Protein AF-A0A9P7Y4V3-F1 (afdb_monomer)

Structure (mmCIF, N/CA/C/O backbone):
data_AF-A0A9P7Y4V3-F1
#
_entry.id   AF-A0A9P7Y4V3-F1
#
loop_
_atom_site.group_PDB
_atom_site.id
_atom_site.type_symbol
_atom_site.label_atom_id
_atom_site.label_alt_id
_atom_site.label_comp_id
_atom_site.label_asym_id
_atom_site.label_entity_id
_atom_site.label_seq_id
_atom_site.pdbx_PDB_ins_code
_atom_site.Cartn_x
_atom_site.Cartn_y
_atom_site.Cartn_z
_atom_site.occupancy
_atom_site.B_iso_or_equiv
_atom_site.auth_seq_id
_atom_site.auth_comp_id
_atom_site.auth_asym_id
_atom_site.auth_atom_id
_atom_site.pdbx_PDB_model_num
ATOM 1 N N . MET A 1 1 ? -30.567 -11.941 58.355 1.00 53.47 1 MET A N 1
ATOM 2 C CA . MET A 1 1 ? -29.979 -10.837 57.566 1.00 53.47 1 MET A CA 1
ATOM 3 C C . MET A 1 1 ? -28.584 -11.262 57.148 1.00 53.47 1 MET A C 1
ATOM 5 O O . MET A 1 1 ? -27.726 -11.377 58.008 1.00 53.47 1 MET A O 1
ATOM 9 N N . GLN A 1 2 ? -28.389 -11.589 55.873 1.00 51.31 2 GLN A N 1
ATOM 10 C CA . GLN A 1 2 ? -27.108 -12.028 55.313 1.00 51.31 2 GLN A CA 1
ATOM 11 C C . GLN A 1 2 ? -26.624 -10.911 54.377 1.00 51.31 2 GLN A C 1
ATOM 13 O O . GLN A 1 2 ? -27.268 -10.642 53.367 1.00 51.31 2 GLN A O 1
ATOM 18 N N . LEU A 1 3 ? -25.556 -10.204 54.762 1.00 52.34 3 LEU A N 1
ATOM 19 C CA . LEU A 1 3 ? -24.882 -9.223 53.910 1.00 52.34 3 LEU A CA 1
ATOM 20 C C . LEU A 1 3 ? -23.947 -9.985 52.959 1.00 52.34 3 LEU A C 1
ATOM 22 O O . LEU A 1 3 ? -22.901 -10.469 53.386 1.00 52.34 3 LEU A O 1
ATOM 26 N N . SER A 1 4 ? -24.312 -10.091 51.682 1.00 59.25 4 SER A N 1
ATOM 27 C CA . SER A 1 4 ? -23.387 -10.553 50.643 1.00 59.25 4 SER A CA 1
ATOM 28 C C . SER A 1 4 ? -22.505 -9.391 50.195 1.00 59.25 4 SER A C 1
ATOM 30 O O . SER A 1 4 ? -22.980 -8.433 49.588 1.00 59.25 4 SER A O 1
ATOM 32 N N . ALA A 1 5 ? -21.214 -9.478 50.506 1.00 60.22 5 ALA A N 1
ATOM 33 C CA . ALA A 1 5 ? -20.193 -8.568 50.011 1.00 60.22 5 ALA A CA 1
ATOM 34 C C . ALA A 1 5 ? -19.963 -8.820 48.512 1.00 60.22 5 ALA A C 1
ATOM 36 O O . ALA A 1 5 ? -19.428 -9.854 48.114 1.00 60.22 5 ALA A O 1
ATOM 37 N N . VAL A 1 6 ? -20.376 -7.868 47.675 1.00 64.50 6 VAL A N 1
ATOM 38 C CA . VAL A 1 6 ? -20.018 -7.836 46.255 1.00 64.50 6 VAL A CA 1
ATOM 39 C C . VAL A 1 6 ? -18.558 -7.401 46.173 1.00 64.50 6 VAL A C 1
ATOM 41 O O . VAL A 1 6 ? -18.243 -6.216 46.257 1.00 64.50 6 VAL A O 1
ATOM 44 N N . VAL A 1 7 ? -17.655 -8.372 46.050 1.00 65.06 7 VAL A N 1
ATOM 45 C CA . VAL A 1 7 ? -16.248 -8.121 45.731 1.00 65.06 7 VAL A CA 1
ATOM 46 C C . VAL A 1 7 ? -16.201 -7.620 44.289 1.00 65.06 7 VAL A C 1
ATOM 48 O O . VAL A 1 7 ? -16.208 -8.398 43.338 1.00 65.06 7 VAL A O 1
ATOM 51 N N . HIS A 1 8 ? -16.211 -6.296 44.136 1.00 56.53 8 HIS A N 1
ATOM 52 C CA . HIS A 1 8 ? -15.875 -5.612 42.894 1.00 56.53 8 HIS A CA 1
ATOM 53 C C . HIS A 1 8 ? -14.397 -5.887 42.614 1.00 56.53 8 HIS A C 1
ATOM 55 O O . HIS A 1 8 ? -13.502 -5.186 43.085 1.00 56.53 8 HIS A O 1
ATOM 61 N N . CYS A 1 9 ? -14.137 -6.978 41.899 1.00 60.53 9 CYS A N 1
ATOM 62 C CA . CYS A 1 9 ? -12.834 -7.256 41.330 1.00 60.53 9 CYS A CA 1
ATOM 63 C C . CYS A 1 9 ? -12.632 -6.243 40.197 1.00 60.53 9 CYS A C 1
ATOM 65 O O . CYS A 1 9 ? -12.962 -6.504 39.042 1.00 60.53 9 CYS A O 1
ATOM 67 N N . CYS A 1 10 ? -12.183 -5.036 40.553 1.00 61.81 10 CYS A N 1
ATOM 68 C CA . CYS A 1 10 ? -11.700 -4.052 39.600 1.00 61.81 10 CYS A CA 1
ATOM 69 C C . CYS A 1 10 ? -10.452 -4.650 38.954 1.00 61.81 10 CYS A C 1
ATOM 71 O O . CYS A 1 10 ? -9.340 -4.475 39.449 1.00 61.81 10 CYS A O 1
ATOM 73 N N . LEU A 1 11 ? -10.650 -5.414 37.879 1.00 57.59 11 LEU A N 1
ATOM 74 C CA . LEU A 1 11 ? -9.592 -5.749 36.945 1.00 57.59 11 LEU A CA 1
ATOM 75 C C . LEU A 1 11 ? -9.013 -4.409 36.491 1.00 57.59 11 LEU A C 1
ATOM 77 O O . LEU A 1 11 ? -9.638 -3.666 35.738 1.00 57.59 11 LEU A O 1
ATOM 81 N N . LEU A 1 12 ? -7.854 -4.053 37.030 1.00 52.84 12 LEU A N 1
ATOM 82 C CA . LEU A 1 12 ? -7.052 -2.954 36.527 1.00 52.84 12 LEU A CA 1
ATOM 83 C C . LEU A 1 12 ? -6.455 -3.460 35.219 1.00 52.84 12 LEU A C 1
ATOM 85 O O . LEU A 1 12 ? -5.364 -4.022 35.195 1.00 52.84 12 LEU A O 1
ATOM 89 N N . TRP A 1 13 ? -7.217 -3.324 34.135 1.00 54.19 13 TRP A N 1
ATOM 90 C CA . TRP A 1 13 ? -6.687 -3.481 32.791 1.00 54.19 13 TRP A CA 1
ATOM 91 C C . TRP A 1 13 ? -5.701 -2.334 32.605 1.00 54.19 13 TRP A C 1
ATOM 93 O O . TRP A 1 13 ? -6.086 -1.207 32.299 1.00 54.19 13 TRP A O 1
ATOM 103 N N . SER A 1 14 ? -4.424 -2.592 32.885 1.00 57.97 14 SER A N 1
ATOM 104 C CA . SER A 1 14 ? -3.359 -1.704 32.453 1.00 57.97 14 SER A CA 1
ATOM 105 C C . SER A 1 14 ? -3.461 -1.630 30.938 1.00 57.97 14 SER A C 1
ATOM 107 O O . SER A 1 14 ? -3.172 -2.600 30.239 1.00 57.97 14 SER A O 1
ATOM 109 N N . VAL A 1 15 ? -3.939 -0.493 30.441 1.00 63.41 15 VAL A N 1
ATOM 110 C CA . VAL A 1 15 ? -3.956 -0.204 29.014 1.00 63.41 15 VAL A CA 1
ATOM 111 C C . VAL A 1 15 ? -2.496 -0.023 28.629 1.00 63.41 15 VAL A C 1
ATOM 113 O O . VAL A 1 15 ? -1.918 1.044 28.823 1.00 63.41 15 VAL A O 1
ATOM 116 N N . VAL A 1 16 ? -1.851 -1.101 28.185 1.00 62.50 16 VAL A N 1
ATOM 117 C CA . VAL A 1 16 ? -0.541 -0.990 27.552 1.00 62.50 16 VAL A CA 1
ATOM 118 C C . VAL A 1 16 ? -0.782 -0.169 26.295 1.00 62.50 16 VAL A C 1
ATOM 120 O O . VAL A 1 16 ? -1.458 -0.625 25.376 1.00 62.50 16 VAL A O 1
ATOM 123 N N . THR A 1 17 ? -0.285 1.065 26.278 1.00 69.62 17 THR A N 1
ATOM 124 C CA . THR A 1 17 ? -0.254 1.874 25.062 1.00 69.62 17 THR A CA 1
ATOM 125 C C . THR A 1 17 ? 0.617 1.127 24.066 1.00 69.62 17 THR A C 1
ATOM 127 O O . THR A 1 17 ? 1.836 1.049 24.246 1.00 69.62 17 THR A O 1
ATOM 130 N N . ALA A 1 18 ? -0.010 0.510 23.066 1.00 75.00 18 ALA A N 1
ATOM 131 C CA . ALA A 1 18 ? 0.710 -0.143 21.990 1.00 75.00 18 ALA A CA 1
ATOM 132 C C . ALA A 1 18 ? 1.637 0.893 21.343 1.00 75.00 18 ALA A C 1
ATOM 134 O O . ALA A 1 18 ? 1.204 1.985 20.973 1.00 75.00 18 ALA A O 1
ATOM 135 N N . ALA A 1 19 ? 2.931 0.580 21.270 1.00 88.44 19 ALA A N 1
ATOM 136 C CA . ALA A 1 19 ? 3.883 1.452 20.603 1.00 88.44 19 ALA A CA 1
ATOM 137 C C . ALA A 1 19 ? 3.484 1.579 19.127 1.00 88.44 19 ALA A C 1
ATOM 139 O O . ALA A 1 19 ? 3.171 0.578 18.485 1.00 88.44 19 ALA A O 1
ATOM 140 N N . GLY A 1 20 ? 3.479 2.802 18.599 1.00 94.00 20 GLY A N 1
ATOM 141 C CA . GLY A 1 20 ? 3.254 3.029 17.175 1.00 94.00 20 GLY A CA 1
ATOM 142 C C . GLY A 1 20 ? 4.419 2.529 16.308 1.00 94.00 20 GLY A C 1
ATOM 143 O O . GLY A 1 20 ? 5.482 2.173 16.833 1.00 94.00 20 GLY A O 1
ATOM 144 N N . PRO A 1 21 ? 4.249 2.534 14.973 1.00 95.50 21 PRO A N 1
ATOM 145 C CA . PRO A 1 21 ? 5.333 2.235 14.049 1.00 95.50 21 PRO A CA 1
ATOM 146 C C . PRO A 1 21 ? 6.496 3.219 14.236 1.00 95.50 21 PRO A C 1
ATOM 148 O O . PRO A 1 21 ? 6.314 4.391 14.574 1.00 95.50 21 PRO A O 1
ATOM 151 N N . GLN A 1 22 ? 7.710 2.740 13.987 1.00 95.75 22 GLN A N 1
ATOM 152 C CA . GLN A 1 22 ? 8.900 3.576 13.928 1.00 95.75 22 GLN A CA 1
ATOM 153 C C . GLN A 1 22 ? 8.814 4.527 12.721 1.00 95.75 22 GLN A C 1
ATOM 155 O O . GLN A 1 22 ? 8.398 4.093 11.638 1.00 95.75 22 GLN A O 1
ATOM 160 N N . PRO A 1 23 ? 9.245 5.797 12.858 1.00 96.00 23 PRO A N 1
ATOM 161 C CA . PRO A 1 23 ? 9.341 6.718 11.732 1.00 96.00 23 PRO A CA 1
ATOM 162 C C . PRO A 1 23 ? 10.234 6.150 10.628 1.00 96.00 23 PRO A C 1
ATOM 164 O O . PRO A 1 23 ? 11.396 5.809 10.862 1.00 96.00 23 PRO A O 1
ATOM 167 N N . ALA A 1 24 ? 9.689 6.067 9.420 1.00 95.44 24 ALA A N 1
ATOM 168 C CA . ALA A 1 24 ? 10.342 5.430 8.292 1.00 95.44 24 ALA A CA 1
ATOM 169 C C . ALA A 1 24 ? 10.029 6.165 6.988 1.00 95.44 24 ALA A C 1
ATOM 171 O O . ALA A 1 24 ? 8.996 6.823 6.864 1.00 95.44 24 ALA A O 1
ATOM 172 N N . TYR A 1 25 ? 10.918 6.036 6.008 1.00 94.00 25 TYR A N 1
ATOM 173 C CA . TYR A 1 25 ? 10.646 6.434 4.630 1.00 94.00 25 TYR A CA 1
ATOM 174 C C . TYR A 1 25 ? 10.455 5.195 3.744 1.00 94.00 25 TYR A C 1
ATOM 176 O O . TYR A 1 25 ? 10.890 4.097 4.095 1.00 94.00 25 TYR A O 1
ATOM 184 N N . PHE A 1 26 ? 9.803 5.381 2.592 1.00 92.81 26 PHE A N 1
ATOM 185 C CA . PHE A 1 26 ? 9.447 4.315 1.639 1.00 92.81 26 PHE A CA 1
ATOM 186 C C . PHE A 1 26 ? 8.689 3.129 2.263 1.00 92.81 26 PHE A C 1
ATOM 188 O O . PHE A 1 26 ? 8.792 2.005 1.771 1.00 92.81 26 PHE A O 1
ATOM 195 N N . SER A 1 27 ? 7.934 3.371 3.340 1.00 94.38 27 SER A N 1
ATOM 196 C CA . SER A 1 27 ? 6.917 2.431 3.808 1.00 94.38 27 SER A CA 1
ATOM 197 C C . SER A 1 27 ? 5.767 2.389 2.812 1.00 94.38 27 SER A C 1
ATOM 199 O O . SER A 1 27 ? 5.342 3.432 2.305 1.00 94.38 27 SER A O 1
ATOM 201 N N . ALA A 1 28 ? 5.235 1.199 2.565 1.00 93.81 28 ALA A N 1
ATOM 202 C CA . ALA A 1 28 ? 3.993 1.075 1.830 1.00 93.81 28 ALA A CA 1
ATOM 203 C C . ALA A 1 28 ? 2.808 1.244 2.780 1.00 93.81 28 ALA A C 1
ATOM 205 O O . ALA A 1 28 ? 2.887 0.902 3.963 1.00 93.81 28 ALA A O 1
ATOM 206 N N . TYR A 1 29 ? 1.703 1.764 2.257 1.00 96.06 29 TYR A N 1
ATOM 207 C CA . TYR A 1 29 ? 0.474 1.931 3.016 1.00 96.06 29 TYR A CA 1
ATOM 208 C C . TYR A 1 29 ? -0.755 1.641 2.161 1.00 96.06 29 TYR A C 1
ATOM 210 O O . TYR A 1 29 ? -0.698 1.690 0.933 1.00 96.06 29 TYR A O 1
ATOM 218 N N . ALA A 1 30 ? -1.869 1.357 2.827 1.00 95.31 30 ALA A N 1
ATOM 219 C CA . ALA A 1 30 ? -3.188 1.244 2.219 1.00 95.31 30 ALA A CA 1
ATOM 220 C C . ALA A 1 30 ? -4.267 1.600 3.246 1.00 95.31 30 ALA A C 1
ATOM 222 O O . ALA A 1 30 ? -4.055 1.456 4.449 1.00 95.31 30 ALA A O 1
ATOM 223 N N . THR A 1 31 ? -5.436 2.034 2.786 1.00 95.56 31 THR A N 1
ATOM 224 C CA . THR A 1 31 ? -6.628 2.168 3.629 1.00 95.56 31 THR A CA 1
ATOM 225 C C . THR A 1 31 ? -7.647 1.097 3.262 1.00 95.56 31 THR A C 1
ATOM 227 O O . THR A 1 31 ? -7.814 0.759 2.092 1.00 95.56 31 THR A O 1
ATOM 230 N N . VAL A 1 32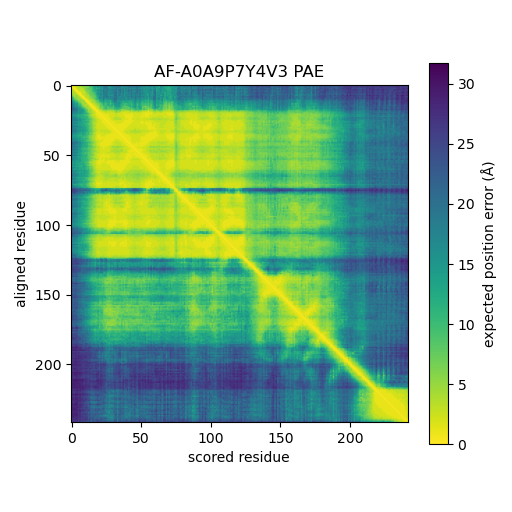 ? 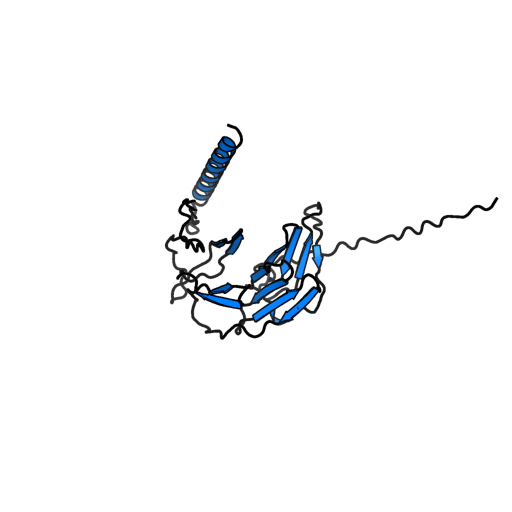-8.325 0.558 4.270 1.00 95.50 32 VAL A N 1
ATOM 231 C CA . VAL A 1 32 ? -9.455 -0.362 4.122 1.00 95.50 32 VAL A CA 1
ATOM 232 C C . VAL A 1 32 ? -10.684 0.348 4.657 1.00 95.50 32 VAL A C 1
ATOM 234 O O . VAL A 1 32 ? -10.671 0.830 5.789 1.00 95.50 32 VAL A O 1
ATOM 237 N N . ASP A 1 33 ? -11.706 0.455 3.809 1.00 94.56 33 ASP A N 1
ATOM 238 C CA . ASP A 1 33 ? -13.029 1.004 4.131 1.00 94.56 33 ASP A CA 1
ATOM 239 C C . ASP A 1 33 ? -13.029 2.412 4.735 1.00 94.56 33 ASP A C 1
ATOM 241 O O . ASP A 1 33 ? -13.979 2.793 5.409 1.00 94.56 33 ASP A O 1
ATOM 245 N N . GLU A 1 34 ? -11.947 3.174 4.526 1.00 93.19 34 GLU A N 1
ATOM 246 C CA . GLU A 1 34 ? -11.682 4.461 5.196 1.00 93.19 34 GLU A CA 1
ATOM 247 C C . GLU A 1 34 ? -11.687 4.376 6.737 1.00 93.19 34 GLU A C 1
ATOM 249 O O . GLU A 1 34 ? -11.512 5.379 7.422 1.00 93.19 34 GLU A O 1
ATOM 254 N N . SER A 1 35 ? -11.828 3.173 7.293 1.00 96.50 35 SER A N 1
ATOM 255 C CA . SER A 1 35 ? -11.909 2.891 8.721 1.00 96.50 35 SER A CA 1
ATOM 256 C C . SER A 1 35 ? -10.583 2.414 9.285 1.00 96.50 35 SER A C 1
ATOM 258 O O . SER A 1 35 ? -10.377 2.439 10.494 1.00 96.50 35 SER A O 1
ATOM 260 N N . THR A 1 36 ? -9.674 1.931 8.439 1.00 97.38 36 THR A N 1
ATOM 261 C CA . THR A 1 36 ? -8.407 1.372 8.906 1.00 97.38 36 THR A CA 1
ATOM 262 C C . THR A 1 36 ? -7.275 1.723 7.958 1.00 97.38 36 THR A C 1
ATOM 264 O O . THR A 1 36 ? -7.351 1.466 6.759 1.00 97.38 36 THR A O 1
ATOM 267 N N . PHE A 1 37 ? -6.205 2.299 8.497 1.00 97.19 37 PHE A N 1
ATOM 268 C CA . PHE A 1 37 ? -4.977 2.598 7.766 1.00 97.19 37 PHE A CA 1
ATOM 269 C C . PHE A 1 37 ? -3.908 1.559 8.094 1.00 97.19 37 PHE A C 1
ATOM 271 O O . PHE A 1 37 ? -3.590 1.355 9.258 1.00 97.19 37 PHE A O 1
ATOM 278 N N . TYR A 1 38 ? -3.340 0.920 7.079 1.00 97.19 38 TYR A N 1
ATOM 279 C CA . TYR A 1 38 ? -2.274 -0.071 7.194 1.00 97.19 38 TYR A CA 1
ATOM 280 C C . TYR A 1 38 ? -0.957 0.520 6.710 1.00 97.19 38 TYR A C 1
ATOM 282 O O . TYR A 1 38 ? -0.930 1.214 5.695 1.00 97.19 38 TYR A O 1
ATOM 290 N N . ILE A 1 39 ? 0.139 0.199 7.396 1.00 96.88 39 ILE A N 1
ATOM 291 C CA . ILE A 1 39 ? 1.499 0.586 7.011 1.00 96.88 39 ILE A CA 1
ATOM 292 C C . ILE A 1 39 ? 2.467 -0.575 7.211 1.00 96.88 39 ILE A C 1
ATOM 294 O O . ILE A 1 39 ? 2.408 -1.263 8.233 1.00 96.88 39 ILE A O 1
ATOM 298 N N . GLN A 1 40 ? 3.375 -0.778 6.256 1.00 95.88 40 GLN A N 1
ATOM 299 C CA . GLN A 1 40 ? 4.380 -1.833 6.313 1.00 95.88 40 GLN A CA 1
ATOM 300 C C . GLN A 1 40 ? 5.769 -1.354 5.890 1.00 95.88 40 GLN A C 1
ATOM 302 O O . GLN A 1 40 ? 5.937 -0.535 4.984 1.00 95.88 40 GLN A O 1
ATOM 307 N N . GLY A 1 41 ? 6.770 -1.900 6.577 1.00 95.00 41 GLY A N 1
ATOM 308 C CA . GLY A 1 41 ? 8.181 -1.776 6.246 1.00 95.00 41 GLY A CA 1
ATOM 309 C C . GLY A 1 41 ? 8.703 -0.343 6.303 1.00 95.00 41 GLY A C 1
ATOM 310 O O . GLY A 1 41 ? 8.360 0.439 7.199 1.00 95.00 41 GLY A O 1
ATOM 311 N N . GLY A 1 42 ? 9.551 -0.012 5.331 1.00 94.88 42 GLY A N 1
ATOM 312 C CA . GLY A 1 42 ? 10.297 1.240 5.277 1.00 94.88 42 GLY A CA 1
ATOM 313 C C . GLY A 1 42 ? 11.652 1.140 5.975 1.00 94.88 42 GLY A C 1
ATOM 314 O O . GLY A 1 42 ? 12.018 0.107 6.537 1.00 94.88 42 GLY A O 1
ATOM 315 N N . SER A 1 43 ? 12.415 2.223 5.934 1.00 95.75 43 SER A N 1
ATOM 316 C CA . SER A 1 43 ? 13.758 2.286 6.522 1.00 95.75 43 SER A CA 1
ATOM 317 C C . SER A 1 43 ? 13.955 3.507 7.398 1.00 95.75 43 SER A C 1
ATOM 319 O O . SER A 1 43 ? 13.284 4.530 7.244 1.00 95.75 43 SER A O 1
ATOM 321 N N . ASN A 1 44 ? 14.901 3.388 8.326 1.00 96.81 44 ASN A N 1
ATOM 322 C CA . ASN A 1 44 ? 15.227 4.434 9.279 1.00 96.81 44 ASN A CA 1
ATOM 323 C C . ASN A 1 44 ? 15.713 5.704 8.570 1.00 96.81 44 ASN A C 1
ATOM 325 O O . ASN A 1 44 ? 16.617 5.661 7.736 1.00 96.81 44 ASN A O 1
ATOM 329 N N . ILE A 1 45 ? 15.150 6.843 8.973 1.00 93.25 45 ILE A N 1
ATOM 330 C CA . ILE A 1 45 ? 15.419 8.164 8.385 1.00 93.25 45 ILE A CA 1
ATOM 331 C C . ILE A 1 45 ? 16.894 8.572 8.505 1.00 93.25 45 ILE A C 1
ATOM 333 O O . ILE A 1 45 ? 17.436 9.189 7.592 1.00 93.25 45 ILE A O 1
ATOM 337 N N . SER A 1 46 ? 17.559 8.197 9.595 1.00 95.94 46 SER A N 1
ATOM 338 C CA . SER A 1 46 ? 18.961 8.539 9.855 1.00 95.94 46 SER A CA 1
ATOM 339 C C . SER A 1 46 ? 19.950 7.530 9.267 1.00 95.94 46 SER A C 1
ATOM 341 O O . SER A 1 46 ? 21.124 7.853 9.103 1.00 95.94 46 SER A O 1
ATOM 343 N N . ASN A 1 47 ? 19.514 6.301 8.981 1.00 95.19 47 ASN A N 1
ATOM 344 C CA . ASN A 1 47 ? 20.368 5.233 8.471 1.00 95.19 47 ASN A CA 1
ATOM 345 C C . ASN A 1 47 ? 19.584 4.292 7.549 1.00 95.19 47 ASN A C 1
ATOM 347 O O . ASN A 1 47 ? 18.905 3.371 8.005 1.00 95.19 47 ASN A O 1
ATOM 351 N N . SER A 1 48 ? 19.752 4.480 6.241 1.00 93.44 48 SER A N 1
ATOM 352 C CA . SER A 1 48 ? 19.076 3.701 5.202 1.00 93.44 48 SER A CA 1
ATOM 353 C C . SER A 1 48 ? 19.340 2.201 5.228 1.00 93.44 48 SER A C 1
ATOM 355 O O . SER A 1 48 ? 18.524 1.430 4.730 1.00 93.44 48 SER A O 1
ATOM 357 N N . SER A 1 49 ? 20.445 1.774 5.838 1.00 93.69 49 SER A N 1
ATOM 358 C CA . SER A 1 49 ? 20.783 0.358 5.985 1.00 93.69 49 SER A CA 1
ATOM 359 C C . SER A 1 49 ? 19.898 -0.361 7.010 1.00 93.69 49 SER A C 1
ATOM 361 O O . SER A 1 49 ? 19.886 -1.590 7.054 1.00 93.69 49 SER A O 1
ATOM 363 N N . ILE A 1 50 ? 19.169 0.378 7.855 1.00 94.75 50 ILE A N 1
ATOM 364 C CA . ILE A 1 50 ? 18.224 -0.191 8.820 1.00 94.75 50 ILE A CA 1
ATOM 365 C C . ILE A 1 50 ? 16.844 -0.252 8.169 1.00 94.75 50 ILE A C 1
ATOM 367 O O . ILE A 1 50 ? 16.149 0.759 8.061 1.00 94.75 50 ILE A O 1
ATOM 371 N N . ILE A 1 51 ? 16.443 -1.458 7.773 1.00 94.38 51 ILE A N 1
ATOM 372 C CA . ILE A 1 51 ? 15.119 -1.752 7.220 1.00 94.38 51 ILE A CA 1
ATOM 373 C C . ILE A 1 51 ? 14.224 -2.312 8.325 1.00 94.38 51 ILE A C 1
ATOM 375 O O . ILE A 1 51 ? 14.598 -3.263 9.022 1.00 94.38 51 ILE A O 1
ATOM 379 N N . TYR A 1 52 ? 13.036 -1.735 8.470 1.00 93.81 52 TYR A N 1
ATOM 380 C CA . TYR A 1 52 ? 12.037 -2.179 9.430 1.00 93.81 52 TYR A CA 1
ATOM 381 C C . TYR A 1 52 ? 11.195 -3.327 8.866 1.00 93.81 52 TYR A C 1
ATOM 383 O O . TYR A 1 52 ? 10.833 -3.346 7.695 1.00 93.81 52 TYR A O 1
ATOM 391 N N . ASP A 1 53 ? 10.843 -4.276 9.727 1.00 92.88 53 ASP A N 1
ATOM 392 C CA . ASP A 1 53 ? 9.880 -5.362 9.482 1.00 92.88 53 ASP A CA 1
ATOM 393 C C . ASP A 1 53 ? 8.521 -5.071 10.137 1.00 92.88 53 ASP A C 1
ATOM 395 O O . ASP A 1 53 ? 7.740 -5.969 10.442 1.00 92.88 53 ASP A O 1
ATOM 399 N N . GLN A 1 54 ? 8.228 -3.790 10.351 1.00 93.19 54 GLN A N 1
ATOM 400 C CA . GLN A 1 54 ? 7.001 -3.349 10.993 1.00 93.19 54 GLN A CA 1
ATOM 401 C C . GLN A 1 54 ? 5.784 -3.554 10.092 1.00 93.19 54 GLN A C 1
ATOM 403 O O . GLN A 1 54 ? 5.840 -3.246 8.903 1.00 93.19 54 GLN A O 1
ATOM 408 N N . PHE A 1 55 ? 4.679 -4.017 10.672 1.00 95.38 55 PHE A N 1
ATOM 409 C CA . PHE A 1 55 ? 3.370 -4.045 10.030 1.00 95.38 55 PHE A CA 1
ATOM 410 C C . PHE A 1 55 ? 2.306 -3.654 11.056 1.00 95.38 55 PHE A C 1
ATOM 412 O O . PHE A 1 55 ? 2.126 -4.325 12.074 1.00 95.38 55 PHE A O 1
ATOM 419 N N . TYR A 1 56 ? 1.659 -2.518 10.818 1.00 96.38 56 TYR A N 1
ATOM 420 C CA . TYR A 1 56 ? 0.749 -1.888 11.768 1.00 96.38 56 TYR A CA 1
ATOM 421 C C . TYR A 1 56 ? -0.551 -1.483 11.084 1.00 96.38 56 TYR A C 1
ATOM 423 O O . TYR A 1 56 ? -0.559 -1.144 9.899 1.00 96.38 56 TYR A O 1
ATOM 431 N N . SER A 1 57 ? -1.628 -1.455 11.865 1.00 96.88 57 SER A N 1
ATOM 432 C CA . SER A 1 57 ? -2.891 -0.816 11.504 1.00 96.88 57 SER A CA 1
ATOM 433 C C . SER A 1 57 ? -3.241 0.308 12.475 1.00 96.88 57 SER A C 1
ATOM 435 O O . SER A 1 57 ? -2.935 0.224 13.661 1.00 96.88 57 SER A O 1
ATOM 437 N N . LEU A 1 58 ? -3.920 1.336 11.985 1.00 96.69 58 LEU A N 1
ATOM 438 C CA . LEU A 1 58 ? -4.506 2.430 12.750 1.00 96.69 58 LEU A CA 1
ATOM 439 C C . LEU A 1 58 ? -6.016 2.418 12.531 1.00 96.69 58 LEU A C 1
ATOM 441 O O . LEU A 1 58 ? -6.463 2.490 11.386 1.00 96.69 58 LEU A O 1
ATOM 445 N N . ASP A 1 59 ? -6.786 2.336 13.613 1.00 96.00 59 ASP A N 1
ATOM 446 C CA . ASP A 1 59 ? -8.242 2.474 13.557 1.00 96.00 59 ASP A CA 1
ATOM 447 C C . ASP A 1 59 ? -8.619 3.951 13.379 1.00 96.00 59 ASP A C 1
ATOM 449 O O . ASP A 1 59 ? -8.429 4.767 14.281 1.00 96.00 59 ASP A O 1
ATOM 453 N N . LEU A 1 60 ? -9.137 4.285 12.198 1.00 96.12 60 LEU A N 1
ATOM 454 C CA . LEU A 1 60 ? -9.538 5.637 11.815 1.00 96.12 60 LEU A CA 1
ATOM 455 C C . LEU A 1 60 ? -10.938 6.012 12.321 1.00 96.12 60 LEU A C 1
ATOM 457 O O . LEU A 1 60 ? -11.328 7.172 12.220 1.00 96.12 60 LEU A O 1
ATOM 461 N N . THR A 1 61 ? -11.705 5.056 12.852 1.00 95.31 61 THR A N 1
ATOM 462 C CA . THR A 1 61 ? -13.070 5.301 13.353 1.00 95.31 61 THR A CA 1
ATOM 463 C C . THR A 1 61 ? -13.091 5.832 14.782 1.00 95.31 61 THR A C 1
ATOM 465 O O . THR A 1 61 ? -14.091 6.395 15.231 1.00 95.31 61 THR A O 1
ATOM 468 N N . GLN A 1 62 ? -11.988 5.665 15.508 1.00 93.88 62 GLN A N 1
ATOM 469 C CA . GLN A 1 62 ? -11.834 6.172 16.864 1.00 93.88 62 GLN A CA 1
ATOM 470 C C . GLN A 1 62 ? -11.369 7.628 16.824 1.00 93.88 62 GLN A C 1
ATOM 472 O O . GLN A 1 62 ? -10.638 8.027 15.934 1.00 93.88 62 GLN A O 1
ATOM 477 N N . SER A 1 63 ? -11.742 8.445 17.804 1.00 93.69 63 SER A N 1
ATOM 478 C CA . SER A 1 63 ? -11.093 9.750 17.989 1.00 93.69 63 SER A CA 1
ATOM 479 C C . SER A 1 63 ? -9.806 9.565 18.789 1.00 93.69 63 SER A C 1
ATOM 481 O O . SER A 1 63 ? -9.814 8.873 19.807 1.00 93.69 63 SER A O 1
ATOM 483 N N . TRP A 1 64 ? -8.712 10.222 18.397 1.00 93.81 64 TRP A N 1
ATOM 484 C CA . TRP A 1 64 ? -7.443 10.157 19.129 1.00 93.81 64 TRP A CA 1
ATOM 485 C C . TRP A 1 64 ? -6.742 11.509 19.240 1.00 93.81 64 TRP A C 1
ATOM 487 O O . TRP A 1 64 ? -6.955 12.424 18.446 1.00 93.81 64 TRP A O 1
ATOM 497 N N . ASN A 1 65 ? -5.866 11.626 20.240 1.00 91.25 65 ASN A N 1
ATOM 498 C CA . ASN A 1 65 ? -4.875 12.697 20.288 1.00 91.25 65 ASN A CA 1
ATOM 499 C C . ASN A 1 65 ? -3.697 12.305 19.388 1.00 91.25 65 ASN A C 1
ATOM 501 O O . ASN A 1 65 ? -3.261 11.156 19.421 1.00 91.25 65 ASN A O 1
ATOM 505 N N . VAL A 1 66 ? -3.145 13.254 18.630 1.00 88.12 66 VAL A N 1
ATOM 506 C CA . VAL A 1 66 ? -1.969 13.062 17.762 1.00 88.12 66 VAL A CA 1
ATOM 507 C C . VAL A 1 66 ? -0.764 12.433 18.474 1.00 88.12 66 VAL A C 1
ATOM 509 O O . VAL A 1 66 ? 0.074 11.824 17.819 1.00 88.12 66 VAL A O 1
ATOM 512 N N . THR A 1 67 ? -0.677 12.547 19.803 1.00 89.44 67 THR A N 1
ATOM 513 C CA . THR A 1 67 ? 0.386 11.928 20.609 1.00 89.44 67 THR A CA 1
ATOM 514 C C . THR A 1 67 ? 0.130 10.467 20.979 1.00 89.44 67 THR A C 1
ATOM 516 O O . THR A 1 67 ? 1.071 9.780 21.364 1.00 89.44 67 THR A O 1
ATOM 519 N N . ASN A 1 68 ? -1.112 9.985 20.878 1.00 88.81 68 ASN A N 1
ATOM 520 C CA . ASN A 1 68 ? -1.490 8.611 21.212 1.00 88.81 68 ASN A CA 1
ATOM 521 C C . ASN A 1 68 ? -2.501 8.018 20.204 1.00 88.81 68 ASN A C 1
ATOM 523 O O . ASN A 1 68 ? -3.636 7.710 20.577 1.00 88.81 68 ASN A O 1
ATOM 527 N N . PRO A 1 69 ? -2.123 7.906 18.919 1.00 93.31 69 PRO A N 1
ATOM 528 C CA . PRO A 1 69 ? -2.935 7.236 17.907 1.00 93.31 69 PRO A CA 1
ATOM 529 C C . PRO A 1 69 ? -3.162 5.744 18.236 1.00 93.31 69 PRO A C 1
ATOM 531 O O . PRO A 1 69 ? -2.238 5.098 18.738 1.00 93.31 69 PRO A O 1
ATOM 534 N N . PRO A 1 70 ? -4.349 5.174 17.935 1.00 94.44 70 PRO A N 1
ATOM 535 C CA . PRO A 1 70 ? -4.717 3.788 18.240 1.00 94.44 70 PRO A CA 1
ATOM 536 C C . PRO A 1 70 ? -4.056 2.788 17.277 1.00 94.44 70 PRO A C 1
ATOM 538 O O . PRO A 1 70 ? -4.720 2.072 16.525 1.00 94.44 70 PRO A O 1
ATOM 541 N N . TRP A 1 71 ? -2.724 2.748 17.276 1.00 95.75 71 TRP A N 1
ATOM 542 C CA . TRP A 1 71 ? -1.971 1.763 16.511 1.00 95.75 71 TRP A CA 1
ATOM 543 C C . TRP A 1 71 ? -2.133 0.369 17.102 1.00 95.75 71 TRP A C 1
ATOM 545 O O . TRP A 1 71 ? -2.092 0.168 18.313 1.00 95.75 71 TRP A O 1
ATOM 555 N N . SER A 1 72 ? -2.242 -0.611 16.219 1.00 94.19 72 SER A N 1
ATOM 556 C CA . SER A 1 72 ? -2.203 -2.029 16.539 1.00 94.19 72 SER A CA 1
ATOM 557 C C . SER A 1 72 ? -1.103 -2.680 15.717 1.00 94.19 72 SER A C 1
ATOM 559 O O . SER A 1 72 ? -1.101 -2.597 14.489 1.00 94.19 72 SER A O 1
ATOM 561 N N . ALA A 1 73 ? -0.150 -3.318 16.395 1.00 93.06 73 ALA A N 1
ATOM 562 C CA . ALA A 1 73 ? 0.828 -4.163 15.726 1.00 93.06 73 ALA A CA 1
ATOM 563 C C . ALA A 1 73 ? 0.117 -5.415 15.201 1.00 93.06 73 ALA A C 1
ATOM 565 O O . ALA A 1 73 ? -0.523 -6.140 15.967 1.00 93.06 73 ALA A O 1
ATOM 566 N N . LEU A 1 74 ? 0.241 -5.687 13.906 1.00 92.25 74 LEU A N 1
ATOM 567 C CA . LEU A 1 74 ? -0.344 -6.873 13.292 1.00 92.25 74 LEU A CA 1
ATOM 568 C C . LEU A 1 74 ? 0.636 -8.031 13.475 1.00 92.25 74 LEU A C 1
ATOM 570 O O . LEU A 1 74 ? 1.478 -8.311 12.629 1.00 92.25 74 LEU A O 1
ATOM 574 N N . ALA A 1 75 ? 0.557 -8.673 14.640 1.00 71.62 75 ALA A N 1
ATOM 575 C CA . ALA A 1 75 ? 1.484 -9.718 15.078 1.00 71.62 75 ALA A CA 1
ATOM 576 C C . ALA A 1 75 ? 1.248 -11.096 14.421 1.00 71.62 75 ALA A C 1
ATOM 578 O O . ALA A 1 75 ? 1.633 -12.121 14.985 1.00 71.62 75 ALA A O 1
ATOM 579 N N . VAL A 1 76 ? 0.575 -11.164 13.271 1.00 56.97 76 VAL A N 1
ATOM 580 C CA . VAL A 1 76 ? 0.002 -12.427 12.797 1.00 56.97 76 VAL A CA 1
ATOM 581 C C . VAL A 1 76 ? 0.838 -13.025 11.669 1.00 56.97 76 VAL A C 1
ATOM 583 O O . VAL A 1 76 ? 0.797 -12.601 10.516 1.00 56.97 76 VAL A O 1
ATOM 586 N N . GLY A 1 77 ? 1.650 -14.012 12.056 1.00 62.62 77 GLY A N 1
ATOM 587 C CA . GLY A 1 77 ? 2.653 -14.643 11.204 1.00 62.62 77 GLY A CA 1
ATOM 588 C C . GLY A 1 77 ? 3.925 -13.804 11.099 1.00 62.62 77 GLY A C 1
ATOM 589 O O . GLY A 1 77 ? 3.889 -12.577 11.116 1.00 62.62 77 GLY A O 1
ATOM 590 N N . LEU A 1 78 ? 5.080 -14.468 11.003 1.00 80.31 78 LEU A N 1
ATOM 591 C CA . LEU A 1 78 ? 6.307 -13.781 10.611 1.00 80.31 78 LEU A CA 1
ATOM 592 C C . LEU A 1 78 ? 6.029 -13.137 9.252 1.00 80.31 78 LEU A C 1
ATOM 594 O O . LEU A 1 78 ? 5.801 -13.871 8.286 1.00 80.31 78 LEU A O 1
ATOM 598 N N . VAL A 1 79 ? 6.015 -11.797 9.194 1.00 86.62 79 VAL A N 1
ATOM 599 C CA . VAL A 1 79 ? 6.017 -11.059 7.924 1.00 86.62 79 VAL A CA 1
ATOM 600 C C . VAL A 1 79 ? 7.025 -11.771 7.024 1.00 86.62 79 VAL A C 1
ATOM 602 O O . VAL A 1 79 ? 8.155 -11.997 7.480 1.00 86.62 79 VAL A O 1
ATOM 605 N N . PRO A 1 80 ? 6.636 -12.201 5.807 1.00 91.38 80 PRO A N 1
ATOM 606 C CA . PRO A 1 80 ? 7.524 -12.953 4.943 1.00 91.38 80 PRO A CA 1
ATOM 607 C C . PRO A 1 80 ? 8.879 -12.260 4.895 1.00 91.38 80 PRO A C 1
ATOM 609 O O . PRO A 1 80 ? 8.937 -11.060 4.649 1.00 91.38 80 PRO A O 1
ATOM 612 N N . ALA A 1 81 ? 9.970 -12.989 5.149 1.00 90.44 81 ALA A N 1
ATOM 613 C CA . ALA A 1 81 ? 11.293 -12.374 5.316 1.00 90.44 81 ALA A CA 1
ATOM 614 C C . ALA A 1 81 ? 11.690 -11.479 4.124 1.00 90.44 81 ALA A C 1
ATOM 616 O O . ALA A 1 81 ? 12.435 -10.517 4.281 1.00 90.44 81 ALA A O 1
ATOM 617 N N . ARG A 1 82 ? 11.141 -11.769 2.937 1.00 89.44 82 ARG A N 1
ATOM 618 C C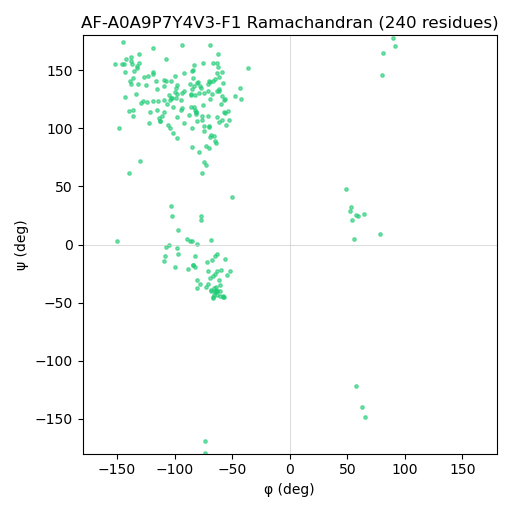A . ARG A 1 82 ? 11.317 -10.989 1.707 1.00 89.44 82 ARG A CA 1
ATOM 619 C C . ARG A 1 82 ? 10.609 -9.628 1.707 1.00 89.44 82 ARG A C 1
ATOM 621 O O . ARG A 1 82 ? 11.039 -8.746 0.982 1.00 89.44 82 ARG A O 1
ATOM 628 N N . LEU A 1 83 ? 9.570 -9.439 2.519 1.00 90.38 83 LEU A N 1
ATOM 629 C CA . LEU A 1 83 ? 8.888 -8.154 2.710 1.00 90.38 83 LEU A CA 1
ATOM 630 C C . LEU A 1 83 ? 9.539 -7.278 3.786 1.00 90.38 83 LEU A C 1
ATOM 632 O O . LEU A 1 83 ? 9.075 -6.165 4.032 1.00 90.38 83 LEU A O 1
ATOM 636 N N . LYS A 1 84 ? 10.653 -7.708 4.391 1.00 92.12 84 LYS A N 1
ATOM 637 C CA . LYS A 1 84 ? 11.541 -6.803 5.129 1.00 92.12 84 LYS A CA 1
ATOM 638 C C . LYS A 1 84 ? 12.341 -5.958 4.134 1.00 92.12 84 LYS A C 1
ATOM 640 O O . LYS A 1 84 ? 13.529 -6.183 3.916 1.00 92.12 84 LYS A O 1
ATOM 645 N N . THR A 1 85 ? 11.654 -5.029 3.478 1.00 91.25 85 THR A N 1
ATOM 646 C CA . THR A 1 85 ? 12.182 -4.258 2.350 1.00 91.25 85 THR A CA 1
ATOM 647 C C . THR A 1 85 ? 11.646 -2.822 2.336 1.00 91.25 85 THR A C 1
ATOM 649 O O . THR A 1 85 ? 10.778 -2.430 3.119 1.00 91.25 85 THR A O 1
ATOM 652 N N . VAL A 1 86 ? 12.183 -2.033 1.415 1.00 92.31 86 VAL A N 1
ATOM 653 C CA . VAL A 1 86 ? 11.795 -0.660 1.074 1.00 92.31 86 VAL A CA 1
ATOM 654 C C . VAL A 1 86 ? 11.334 -0.623 -0.383 1.00 92.31 86 VAL A C 1
ATOM 656 O O . VAL A 1 86 ? 11.530 -1.593 -1.109 1.00 92.31 86 VAL A O 1
ATOM 659 N N . PHE A 1 87 ? 10.725 0.482 -0.821 1.00 88.69 87 PHE A N 1
ATOM 660 C CA . PHE A 1 87 ? 10.283 0.661 -2.217 1.00 88.69 87 PHE A CA 1
ATOM 661 C C . PHE A 1 87 ? 9.306 -0.416 -2.724 1.00 88.69 87 PHE A C 1
ATOM 663 O O . PHE A 1 87 ? 9.218 -0.666 -3.925 1.00 88.69 87 PHE A O 1
ATOM 670 N N . HIS A 1 88 ? 8.564 -1.049 -1.819 1.00 91.00 88 HIS A N 1
ATOM 671 C CA . HIS A 1 88 ? 7.446 -1.913 -2.173 1.00 91.00 88 HIS A CA 1
ATOM 672 C C . HIS A 1 88 ? 6.140 -1.106 -2.155 1.00 91.00 88 HIS A C 1
ATOM 674 O O . HIS A 1 88 ? 6.105 0.051 -1.730 1.00 91.00 88 HIS A O 1
ATOM 680 N N . SER A 1 89 ? 5.056 -1.711 -2.628 1.00 91.69 89 SER A N 1
ATOM 681 C CA . SER A 1 89 ? 3.714 -1.120 -2.587 1.00 91.69 89 SER A CA 1
ATOM 682 C C . SER A 1 89 ? 2.694 -2.106 -2.025 1.00 91.69 89 SER A C 1
ATOM 684 O O . SER A 1 89 ? 2.970 -3.303 -1.931 1.00 91.69 89 SER A O 1
ATOM 686 N N . ILE A 1 90 ? 1.525 -1.598 -1.629 1.00 93.62 90 ILE A N 1
ATOM 687 C CA . ILE A 1 90 ? 0.394 -2.396 -1.148 1.00 93.62 90 ILE A CA 1
ATOM 688 C C . ILE A 1 90 ? -0.832 -2.039 -1.986 1.00 93.62 90 ILE A C 1
ATOM 690 O O . ILE A 1 90 ? -1.090 -0.866 -2.243 1.00 93.62 90 ILE A O 1
ATOM 694 N N . SER A 1 91 ? -1.609 -3.044 -2.378 1.00 91.31 91 SER A N 1
ATOM 695 C CA . SER A 1 91 ? -2.930 -2.874 -2.983 1.00 91.31 91 SER A CA 1
ATOM 696 C C . SER A 1 91 ? -3.991 -3.625 -2.187 1.00 91.31 91 SER A C 1
ATOM 698 O O . SER A 1 91 ? -3.736 -4.724 -1.701 1.00 91.31 91 SER A O 1
ATOM 700 N N . LEU A 1 92 ? -5.199 -3.072 -2.102 1.00 92.62 92 LEU A N 1
ATOM 701 C CA . LEU A 1 92 ? -6.357 -3.742 -1.514 1.00 92.62 92 LEU A CA 1
ATOM 702 C C . LEU A 1 92 ? -7.161 -4.460 -2.606 1.00 92.62 92 LEU A C 1
ATOM 704 O O . LEU A 1 92 ? -7.491 -3.879 -3.638 1.00 92.62 92 LEU A O 1
ATOM 708 N N . SER A 1 93 ? -7.485 -5.727 -2.368 1.00 88.81 93 SER A N 1
ATOM 709 C CA . SER A 1 93 ? -8.402 -6.509 -3.208 1.00 88.81 93 SER A CA 1
ATOM 710 C C . SER A 1 93 ? -9.817 -5.917 -3.231 1.00 88.81 93 SER A C 1
ATOM 712 O O . SER A 1 93 ? -10.279 -5.302 -2.271 1.00 88.81 93 SER A O 1
ATOM 714 N N . SER A 1 94 ? -10.556 -6.152 -4.318 1.00 86.00 94 SER A N 1
ATOM 715 C CA . SER A 1 94 ? -11.911 -5.606 -4.508 1.00 86.00 94 SER A CA 1
ATOM 716 C C . SER A 1 94 ? -12.924 -6.074 -3.458 1.00 86.00 94 SER A C 1
ATOM 718 O O . SER A 1 94 ? -13.840 -5.331 -3.113 1.00 86.00 94 SER A O 1
ATOM 720 N N . ASN A 1 95 ? -12.752 -7.284 -2.918 1.00 90.19 95 ASN A N 1
ATOM 721 C CA . ASN A 1 95 ? -13.588 -7.816 -1.840 1.00 90.19 95 ASN A CA 1
ATOM 722 C C . ASN A 1 95 ? -13.193 -7.287 -0.449 1.00 90.19 95 ASN A C 1
ATOM 724 O O . ASN A 1 95 ? -13.823 -7.684 0.529 1.00 90.19 95 ASN A O 1
ATOM 728 N N . ARG A 1 96 ? -12.171 -6.421 -0.367 1.00 94.00 96 ARG A N 1
ATOM 729 C CA . ARG A 1 96 ? -11.655 -5.801 0.862 1.00 94.00 96 ARG A CA 1
ATOM 730 C C . ARG A 1 96 ? -11.157 -6.811 1.905 1.00 94.00 96 ARG A C 1
ATOM 732 O O . ARG A 1 96 ? -11.126 -6.501 3.089 1.00 94.00 96 ARG A O 1
ATOM 739 N N . LYS A 1 97 ? -10.763 -8.020 1.487 1.00 95.19 97 LYS A N 1
ATOM 740 C CA . LYS A 1 97 ? -10.294 -9.086 2.397 1.00 95.19 97 LYS A CA 1
ATOM 741 C C . LYS A 1 97 ? -8.807 -9.376 2.312 1.00 95.19 97 LYS A C 1
ATOM 743 O O . LYS A 1 97 ? -8.270 -10.029 3.194 1.00 95.19 97 LYS A O 1
ATOM 748 N N . THR A 1 98 ? -8.135 -8.895 1.281 1.00 94.94 98 THR A N 1
ATOM 749 C CA . THR A 1 98 ? -6.726 -9.210 1.036 1.00 94.94 98 THR A CA 1
ATOM 750 C C . THR A 1 98 ? -5.948 -7.948 0.700 1.00 94.94 98 THR A C 1
ATOM 752 O O . THR A 1 98 ? -6.348 -7.200 -0.196 1.00 94.94 98 THR A O 1
ATOM 755 N N . LEU A 1 99 ? -4.831 -7.735 1.393 1.00 94.88 99 LEU A N 1
ATOM 756 C CA . LEU A 1 99 ? -3.792 -6.784 1.011 1.00 94.88 99 LEU A CA 1
ATOM 757 C C . LEU A 1 99 ? -2.716 -7.531 0.221 1.00 94.88 99 LEU A C 1
ATOM 759 O O . LEU A 1 99 ? -2.153 -8.497 0.724 1.00 94.88 99 LEU A O 1
ATOM 763 N N . THR A 1 100 ? -2.408 -7.089 -0.991 1.00 93.62 100 THR A N 1
ATOM 764 C CA . THR A 1 100 ? -1.317 -7.649 -1.798 1.00 93.62 100 THR A CA 1
ATOM 765 C C . THR A 1 100 ? -0.122 -6.713 -1.755 1.00 93.62 100 THR A C 1
ATOM 767 O O . THR A 1 100 ? -0.243 -5.528 -2.059 1.00 93.62 100 THR A O 1
ATOM 770 N N . PHE A 1 101 ? 1.028 -7.258 -1.382 1.00 92.62 101 PHE A N 1
ATOM 771 C CA . PHE A 1 101 ? 2.302 -6.563 -1.289 1.00 92.62 101 PHE A CA 1
ATOM 772 C C . PHE A 1 101 ? 3.114 -6.848 -2.542 1.00 92.62 101 PHE A C 1
ATOM 774 O O . PHE A 1 101 ? 3.215 -8.004 -2.952 1.00 92.62 101 PHE A O 1
ATOM 781 N N . TRP A 1 102 ? 3.720 -5.815 -3.118 1.00 90.69 102 TRP A N 1
ATOM 782 C CA . TRP A 1 102 ? 4.513 -5.908 -4.341 1.00 90.69 102 TRP A CA 1
ATOM 783 C C . TRP A 1 102 ? 5.930 -5.407 -4.074 1.00 90.69 102 TRP A C 1
ATOM 785 O O . TRP A 1 102 ? 6.152 -4.199 -3.977 1.00 90.69 102 TRP A O 1
ATOM 795 N N . ASP A 1 103 ? 6.887 -6.325 -3.959 1.00 88.56 103 ASP A N 1
ATOM 796 C CA . ASP A 1 103 ? 8.315 -6.022 -3.876 1.00 88.56 103 ASP A CA 1
ATOM 797 C C . ASP A 1 103 ? 8.962 -6.186 -5.254 1.00 88.56 103 ASP A C 1
ATOM 799 O O . ASP A 1 103 ? 9.117 -7.293 -5.778 1.00 88.56 103 ASP A O 1
ATOM 803 N N . MET A 1 104 ? 9.349 -5.051 -5.831 1.00 80.06 104 MET A N 1
ATOM 804 C CA . MET A 1 104 ? 10.073 -4.974 -7.100 1.00 80.06 104 MET A CA 1
ATOM 805 C C . MET A 1 104 ? 11.539 -4.572 -6.910 1.00 80.06 104 MET A C 1
ATOM 807 O O . MET A 1 104 ? 12.269 -4.475 -7.893 1.00 80.06 104 MET A O 1
ATOM 811 N N . TYR A 1 105 ? 11.970 -4.308 -5.672 1.00 79.06 105 TYR A N 1
ATOM 812 C CA . TYR A 1 105 ? 13.319 -3.825 -5.394 1.00 79.06 105 TYR A CA 1
ATOM 813 C C . TYR A 1 105 ? 14.341 -4.969 -5.386 1.00 79.06 105 TYR A C 1
ATOM 815 O O . TYR A 1 105 ? 15.501 -4.780 -5.755 1.00 79.06 105 TYR A O 1
ATOM 823 N N . SER A 1 106 ? 13.923 -6.177 -4.993 1.00 72.12 106 SER A N 1
ATOM 824 C CA . SER A 1 106 ? 14.802 -7.347 -5.008 1.00 72.12 106 SER A CA 1
ATOM 825 C C . SER A 1 106 ? 15.031 -7.906 -6.425 1.00 72.12 106 SER A C 1
ATOM 827 O O . SER A 1 106 ? 14.215 -7.746 -7.328 1.00 72.12 106 SER A O 1
ATOM 829 N N . LEU A 1 107 ? 16.148 -8.626 -6.625 1.00 69.81 107 LEU A N 1
ATOM 830 C CA . LEU A 1 107 ? 16.549 -9.231 -7.917 1.00 69.81 107 LEU A CA 1
ATOM 831 C C . LEU A 1 107 ? 15.505 -10.185 -8.529 1.00 69.81 107 LEU A C 1
ATOM 833 O O . LEU A 1 107 ? 15.644 -10.630 -9.668 1.00 69.81 107 LEU A O 1
ATOM 837 N N . SER A 1 108 ? 14.493 -10.578 -7.764 1.00 81.88 108 SER A N 1
ATOM 838 C CA . SER A 1 108 ? 13.376 -11.380 -8.240 1.00 81.88 108 SER A CA 1
ATOM 839 C C . SER A 1 108 ? 12.090 -10.791 -7.679 1.00 81.88 108 SER A C 1
ATOM 841 O O . SER A 1 108 ? 11.923 -10.880 -6.466 1.00 81.88 108 SER A O 1
ATOM 843 N N . PRO A 1 109 ? 11.178 -10.274 -8.522 1.00 83.06 109 PRO A N 1
ATOM 844 C CA . PRO A 1 109 ? 9.875 -9.797 -8.106 1.00 83.06 109 PRO A CA 1
ATOM 845 C C . PRO A 1 109 ? 9.232 -10.760 -7.122 1.00 83.06 109 PRO A C 1
ATOM 847 O O . PRO A 1 109 ? 9.281 -11.988 -7.289 1.00 83.06 109 PRO A O 1
ATOM 850 N N . TYR A 1 110 ? 8.689 -10.191 -6.061 1.00 88.50 110 TYR A N 1
ATOM 851 C CA . TYR A 1 110 ? 8.010 -10.934 -5.026 1.00 88.50 110 TYR A CA 1
ATOM 852 C C . TYR A 1 110 ? 6.687 -10.275 -4.717 1.00 88.50 110 TYR A C 1
ATOM 854 O O . TYR A 1 110 ? 6.597 -9.055 -4.602 1.00 88.50 110 TYR A O 1
ATOM 862 N N . SER A 1 111 ? 5.670 -11.101 -4.549 1.00 90.69 111 SER A N 1
ATOM 863 C CA . SER A 1 111 ? 4.408 -10.656 -4.005 1.00 90.69 111 SER A CA 1
ATOM 864 C C . SER A 1 111 ? 3.897 -11.641 -2.971 1.00 90.69 111 SER A C 1
ATOM 866 O O . SER A 1 111 ? 4.164 -12.847 -3.021 1.00 90.69 111 SER A O 1
ATOM 868 N N . ALA A 1 112 ? 3.180 -11.102 -1.997 1.00 93.12 112 ALA A N 1
ATOM 869 C CA . ALA A 1 112 ? 2.490 -11.887 -0.992 1.00 93.12 112 ALA A CA 1
ATOM 870 C C . ALA A 1 112 ? 1.158 -11.228 -0.659 1.00 93.12 112 ALA A C 1
ATOM 872 O O . ALA A 1 112 ? 1.022 -10.005 -0.699 1.00 93.12 112 ALA A O 1
ATOM 873 N N . ASN A 1 113 ? 0.194 -12.060 -0.312 1.00 93.62 113 ASN A N 1
ATOM 874 C CA . ASN A 1 113 ? -1.107 -11.659 0.170 1.00 93.62 113 ASN A CA 1
ATOM 875 C C . ASN A 1 113 ? -1.117 -11.716 1.696 1.00 93.62 113 ASN A C 1
ATOM 877 O O . ASN A 1 113 ? -0.632 -12.677 2.287 1.00 93.62 113 ASN A O 1
ATOM 881 N N . TYR A 1 114 ? -1.698 -10.704 2.324 1.00 95.25 114 TYR A N 1
ATOM 882 C CA . TYR A 1 114 ? -2.132 -10.742 3.711 1.00 95.25 114 TYR A CA 1
ATOM 883 C C . TYR A 1 114 ? -3.657 -10.772 3.740 1.00 95.25 114 TYR A C 1
ATOM 885 O O . TYR A 1 114 ? -4.320 -9.819 3.320 1.00 95.25 114 TYR A O 1
ATOM 893 N N . HIS A 1 115 ? -4.206 -11.883 4.214 1.00 94.44 115 HIS A N 1
ATOM 894 C CA . HIS A 1 115 ? -5.640 -12.096 4.372 1.00 94.44 115 HIS A CA 1
ATOM 895 C C . HIS A 1 115 ? -6.104 -11.442 5.671 1.00 94.44 115 HIS A C 1
ATOM 897 O O . HIS A 1 115 ? -5.693 -11.852 6.752 1.00 94.44 115 HIS A O 1
ATOM 903 N N . LEU A 1 116 ? -6.930 -10.404 5.562 1.00 94.56 116 LEU A N 1
ATOM 904 C CA . LEU A 1 116 ? -7.442 -9.587 6.667 1.00 94.56 116 LEU A CA 1
ATOM 905 C C . LEU A 1 116 ? -8.424 -10.355 7.560 1.00 94.56 116 LEU A C 1
ATOM 907 O O . LEU A 1 116 ? -8.534 -10.068 8.748 1.00 94.56 116 LEU A O 1
ATOM 911 N N . ASP A 1 117 ? -9.137 -11.330 7.003 1.00 94.62 117 ASP A N 1
ATOM 912 C CA . ASP A 1 117 ? -10.123 -12.144 7.714 1.00 94.62 117 ASP A CA 1
ATOM 913 C C . ASP A 1 117 ? -9.479 -13.271 8.529 1.00 94.62 117 ASP A C 1
ATOM 915 O O . ASP A 1 117 ? -9.912 -13.553 9.647 1.00 94.62 117 ASP A O 1
ATOM 919 N N . THR A 1 118 ? -8.423 -13.892 8.007 1.00 93.88 118 THR A N 1
ATOM 920 C CA . THR A 1 118 ? -7.680 -14.944 8.717 1.00 93.88 118 THR A CA 1
ATOM 921 C C . THR A 1 118 ? -6.426 -14.434 9.416 1.00 93.88 118 THR A C 1
ATOM 923 O O . THR A 1 118 ? -5.787 -15.194 10.141 1.00 93.88 118 THR A O 1
ATOM 926 N N . ASN A 1 119 ? -6.048 -13.176 9.177 1.00 93.25 119 ASN A N 1
ATOM 927 C CA . ASN A 1 119 ? -4.768 -12.593 9.565 1.00 93.25 119 ASN A CA 1
ATOM 928 C C . ASN A 1 119 ? -3.577 -13.483 9.163 1.00 93.25 119 ASN A C 1
ATOM 930 O O . ASN A 1 119 ? -2.712 -13.803 9.973 1.00 93.25 119 ASN A O 1
ATOM 934 N N . ALA A 1 120 ? -3.557 -13.955 7.917 1.00 93.31 120 ALA A N 1
ATOM 935 C CA . ALA A 1 120 ? -2.545 -14.905 7.460 1.00 93.31 120 ALA A CA 1
ATOM 936 C C . ALA A 1 120 ? -1.834 -14.421 6.201 1.00 93.31 120 ALA A C 1
ATOM 938 O O . ALA A 1 120 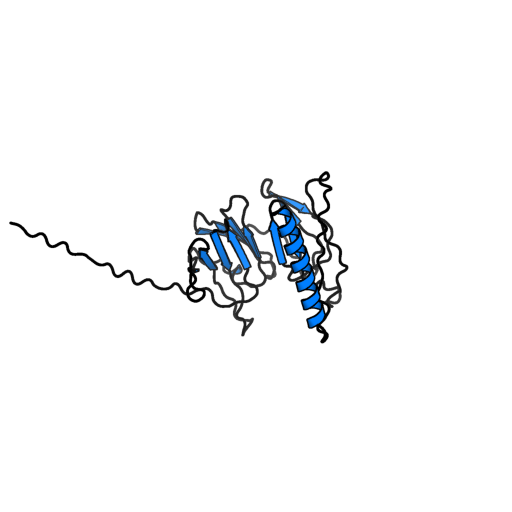? -2.447 -13.835 5.310 1.00 93.31 120 ALA A O 1
ATOM 939 N N . TRP A 1 121 ? -0.540 -14.721 6.122 1.00 94.31 121 TRP A N 1
ATOM 940 C CA . TRP A 1 121 ? 0.261 -14.495 4.928 1.00 94.31 121 TRP A CA 1
ATOM 941 C C . TRP A 1 121 ? 0.165 -15.679 3.969 1.00 94.31 121 TRP A C 1
ATOM 943 O O . TRP A 1 121 ? 0.277 -16.835 4.376 1.00 94.31 121 TRP A O 1
ATOM 953 N N . GLU A 1 122 ? 0.044 -15.381 2.684 1.00 93.56 122 GLU A N 1
ATOM 954 C CA . GLU A 1 122 ? 0.112 -16.336 1.586 1.00 93.56 122 GLU A CA 1
ATOM 955 C C . GLU A 1 122 ? 1.120 -15.821 0.557 1.00 93.56 122 GLU A C 1
ATOM 957 O O . GLU A 1 122 ? 0.992 -14.715 0.032 1.00 93.56 122 GLU A O 1
ATOM 962 N N . SER A 1 123 ? 2.150 -16.614 0.262 1.00 91.56 123 SER A N 1
ATOM 963 C CA . SER A 1 123 ? 3.076 -16.270 -0.816 1.00 91.56 123 SER A CA 1
ATOM 964 C C . SER A 1 123 ? 2.375 -16.453 -2.154 1.00 91.56 123 SER A C 1
ATOM 966 O O . SER A 1 123 ? 1.814 -17.515 -2.406 1.00 91.56 123 SER A O 1
ATOM 968 N N . MET A 1 124 ? 2.476 -15.468 -3.043 1.00 87.69 124 MET A N 1
ATOM 969 C CA . MET A 1 124 ? 2.036 -15.667 -4.418 1.00 87.69 124 MET A CA 1
ATOM 970 C C . MET A 1 124 ? 3.112 -16.435 -5.184 1.00 87.69 124 MET A C 1
ATOM 972 O O . MET A 1 124 ? 4.314 -16.200 -5.006 1.00 87.69 124 MET A O 1
ATOM 976 N N . GLU A 1 125 ? 2.692 -17.368 -6.035 1.00 79.25 125 GLU A N 1
ATOM 977 C CA . GLU A 1 125 ? 3.606 -17.991 -6.985 1.00 79.25 125 GLU A CA 1
ATOM 978 C C . GLU A 1 125 ? 4.154 -16.939 -7.961 1.00 79.25 125 GLU A C 1
ATOM 980 O O . GLU A 1 125 ? 3.521 -15.927 -8.264 1.00 79.25 125 GLU A O 1
ATOM 985 N N . ARG A 1 126 ? 5.395 -17.157 -8.399 1.00 71.69 126 ARG A N 1
ATOM 986 C CA . ARG A 1 126 ? 6.265 -16.169 -9.048 1.00 71.69 126 ARG A CA 1
ATOM 987 C C . ARG A 1 126 ? 5.593 -15.487 -10.253 1.00 71.69 126 ARG A C 1
ATOM 989 O O . ARG A 1 126 ? 5.515 -16.068 -11.334 1.00 71.69 126 ARG A O 1
ATOM 996 N N . ALA A 1 127 ? 5.207 -14.221 -10.099 1.00 55.25 127 ALA A N 1
ATOM 997 C CA . ALA A 1 127 ? 4.733 -13.377 -11.193 1.00 55.25 127 ALA A CA 1
ATOM 998 C C . ALA A 1 127 ? 5.922 -12.846 -12.021 1.00 55.25 127 ALA A C 1
ATOM 1000 O O . ALA A 1 127 ? 6.375 -11.717 -11.858 1.00 55.25 127 ALA A O 1
ATOM 1001 N N . GLY A 1 128 ? 6.450 -13.688 -12.911 1.00 59.28 128 GLY A N 1
ATOM 1002 C CA . GLY A 1 128 ? 7.338 -13.262 -13.996 1.00 59.28 128 GLY A CA 1
ATOM 1003 C C . GLY A 1 128 ? 8.847 -13.262 -13.714 1.00 59.28 128 GLY A C 1
ATOM 1004 O O . GLY A 1 128 ? 9.337 -13.498 -12.608 1.00 59.28 128 GLY A O 1
ATOM 1005 N N . THR A 1 129 ? 9.601 -13.044 -14.792 1.00 57.69 129 THR A N 1
ATOM 1006 C CA . THR A 1 129 ? 11.066 -12.940 -14.819 1.00 57.69 129 THR A CA 1
ATOM 1007 C C . THR A 1 129 ? 11.491 -11.475 -14.847 1.00 57.69 129 THR A C 1
ATOM 1009 O O . THR A 1 129 ? 11.011 -10.712 -15.682 1.00 57.69 129 THR A O 1
ATOM 1012 N N . TYR A 1 130 ? 12.420 -11.091 -13.973 1.00 59.47 130 TYR A N 1
ATOM 1013 C CA . TYR A 1 130 ? 13.030 -9.760 -13.974 1.00 59.47 130 TYR A CA 1
ATOM 1014 C C . TYR A 1 130 ? 14.068 -9.640 -15.089 1.00 59.47 130 TYR A C 1
ATOM 1016 O O . TYR A 1 130 ? 14.903 -10.533 -15.240 1.00 59.47 130 TYR A O 1
ATOM 1024 N N . ASN A 1 131 ? 14.052 -8.533 -15.831 1.00 60.97 131 ASN A N 1
ATOM 1025 C CA . ASN A 1 131 ? 15.127 -8.173 -16.751 1.00 60.97 131 ASN A CA 1
ATOM 1026 C C . ASN A 1 131 ? 15.814 -6.913 -16.206 1.00 60.97 131 ASN A C 1
ATOM 1028 O O . ASN A 1 131 ? 15.238 -5.827 -16.210 1.00 60.97 131 ASN A O 1
ATOM 1032 N N . SER A 1 132 ? 17.014 -7.075 -15.653 1.00 58.72 132 SER A N 1
ATOM 1033 C CA . SER A 1 132 ? 17.597 -6.198 -14.628 1.00 58.72 132 SER A CA 1
ATOM 1034 C C . SER A 1 132 ? 18.159 -4.855 -15.100 1.00 58.72 132 SER A C 1
ATOM 1036 O O . SER A 1 132 ? 19.050 -4.314 -14.453 1.00 58.72 132 SER A O 1
ATOM 1038 N N . SER A 1 133 ? 17.697 -4.316 -16.228 1.00 56.78 133 SER A N 1
ATOM 1039 C CA . SER A 1 133 ? 18.334 -3.140 -16.835 1.00 56.78 133 SER A CA 1
ATOM 1040 C C . SER A 1 133 ? 17.398 -2.225 -17.624 1.00 56.78 133 SER A C 1
ATOM 1042 O O . SER A 1 133 ? 17.874 -1.268 -18.232 1.00 56.78 133 SER A O 1
ATOM 1044 N N . VAL A 1 134 ? 16.093 -2.494 -17.659 1.00 62.97 134 VAL A N 1
ATOM 1045 C CA . VAL A 1 134 ? 15.173 -1.712 -18.490 1.00 62.97 134 VAL A CA 1
ATOM 1046 C C . VAL A 1 134 ? 14.112 -1.097 -17.600 1.00 62.97 134 VAL A C 1
ATOM 1048 O O . VAL A 1 134 ? 13.304 -1.807 -17.003 1.00 62.97 134 VAL A O 1
ATOM 1051 N N . TYR A 1 135 ? 14.123 0.232 -17.516 1.00 67.06 135 TYR A N 1
ATOM 1052 C CA . TYR A 1 135 ? 12.970 0.977 -17.041 1.00 67.06 135 TYR A CA 1
ATOM 1053 C C . TYR A 1 135 ? 11.780 0.602 -17.917 1.00 67.06 135 TYR A C 1
ATOM 1055 O O . TYR A 1 135 ? 11.781 0.868 -19.117 1.00 67.06 135 TYR A O 1
ATOM 1063 N N . ILE A 1 136 ? 10.802 -0.079 -17.328 1.00 69.12 136 ILE A N 1
ATOM 1064 C CA . ILE A 1 136 ? 9.625 -0.525 -18.061 1.00 69.12 136 ILE A CA 1
ATOM 1065 C C . ILE A 1 136 ? 8.704 0.676 -18.307 1.00 69.12 136 ILE A C 1
ATOM 1067 O O . ILE A 1 136 ? 8.243 1.333 -17.377 1.00 69.12 136 ILE A O 1
ATOM 1071 N N . ASP A 1 137 ? 8.455 0.965 -19.581 1.00 72.94 137 ASP A N 1
ATOM 1072 C CA . ASP A 1 137 ? 7.479 1.947 -20.075 1.00 72.94 137 ASP A CA 1
ATOM 1073 C C . ASP A 1 137 ? 6.061 1.347 -20.172 1.00 72.94 137 ASP A C 1
ATOM 1075 O O . ASP A 1 137 ? 5.108 1.984 -20.635 1.00 72.94 137 ASP A O 1
ATOM 1079 N N . THR A 1 138 ? 5.924 0.089 -19.747 1.00 74.44 138 THR A N 1
ATOM 1080 C CA . THR A 1 138 ? 4.709 -0.708 -19.846 1.00 74.44 138 THR A CA 1
ATOM 1081 C C . THR A 1 138 ? 3.976 -0.766 -18.513 1.00 74.44 138 THR A C 1
ATOM 1083 O O . THR A 1 138 ? 4.475 -1.339 -17.544 1.00 74.44 138 THR A O 1
ATOM 1086 N N . LEU A 1 139 ? 2.749 -0.248 -18.492 1.00 81.56 139 LEU A N 1
ATOM 1087 C CA . LEU A 1 139 ? 1.785 -0.527 -17.434 1.00 81.56 139 LEU A CA 1
ATOM 1088 C C . LEU A 1 139 ? 1.106 -1.867 -17.732 1.00 81.56 139 LEU A C 1
ATOM 1090 O O . LEU A 1 139 ? 0.582 -2.052 -18.827 1.00 81.56 139 LEU A O 1
ATOM 1094 N N . TYR A 1 140 ? 1.077 -2.779 -16.765 1.00 80.75 140 TYR A N 1
ATOM 1095 C CA . TYR A 1 140 ? 0.252 -3.982 -16.838 1.00 80.75 140 TYR A CA 1
ATOM 1096 C C . TYR A 1 140 ? -0.897 -3.871 -15.842 1.00 80.75 140 TYR A C 1
ATOM 1098 O O . TYR A 1 140 ? -0.709 -3.442 -14.706 1.00 80.75 140 TYR A O 1
ATOM 1106 N N . ILE A 1 141 ? -2.090 -4.252 -16.283 1.00 81.00 141 ILE A N 1
ATOM 1107 C CA . ILE A 1 141 ? -3.314 -4.232 -15.489 1.00 81.00 141 ILE A CA 1
ATOM 1108 C C . ILE A 1 141 ? -3.768 -5.680 -15.336 1.00 81.00 141 ILE A C 1
ATOM 1110 O O . ILE A 1 141 ? -4.103 -6.332 -16.329 1.00 81.00 141 ILE A O 1
ATOM 1114 N N . LEU A 1 142 ? -3.764 -6.174 -14.098 1.00 78.81 142 LEU A N 1
ATOM 1115 C CA . LEU A 1 142 ? -4.360 -7.459 -13.749 1.00 78.81 142 LEU A CA 1
ATOM 1116 C C . LEU A 1 142 ? -5.864 -7.272 -13.556 1.00 78.81 142 LEU A C 1
ATOM 1118 O O . LEU A 1 142 ? -6.299 -6.581 -12.633 1.00 78.81 142 LEU A O 1
ATOM 1122 N N . ASP A 1 143 ? -6.659 -7.908 -14.407 1.00 74.06 143 ASP A N 1
ATOM 1123 C CA . ASP A 1 143 ? -8.079 -8.085 -14.141 1.00 74.06 143 ASP A CA 1
ATOM 1124 C C . ASP A 1 143 ? -8.251 -9.196 -13.101 1.00 74.06 143 ASP A C 1
ATOM 1126 O O . ASP A 1 143 ? -8.071 -10.376 -13.391 1.00 74.06 143 ASP A O 1
ATOM 1130 N N . VAL A 1 144 ? -8.602 -8.811 -11.874 1.00 68.56 144 VAL A N 1
ATOM 1131 C CA . VAL A 1 144 ? -8.763 -9.737 -10.745 1.00 68.56 144 VAL A CA 1
ATOM 1132 C C . VAL A 1 144 ? -9.941 -10.697 -10.945 1.00 68.56 144 VAL A C 1
ATOM 1134 O O . VAL A 1 144 ? -9.904 -11.807 -10.423 1.00 68.56 144 VAL A O 1
ATOM 1137 N N . ALA A 1 145 ? -10.972 -10.320 -11.711 1.00 67.31 145 ALA A N 1
ATOM 1138 C CA . ALA A 1 145 ? -12.126 -11.192 -11.940 1.00 67.31 145 ALA A CA 1
ATOM 1139 C C . ALA A 1 145 ? -11.777 -12.378 -12.849 1.00 67.31 145 ALA A C 1
ATOM 1141 O O . ALA A 1 145 ? -12.316 -13.470 -12.682 1.00 67.31 145 ALA A O 1
ATOM 1142 N N . THR A 1 146 ? -10.872 -12.162 -13.804 1.00 78.25 146 THR A N 1
ATOM 1143 C CA . THR A 1 146 ? -10.474 -13.168 -14.799 1.00 78.25 146 THR A CA 1
ATOM 1144 C C . THR A 1 146 ? -9.066 -13.717 -14.576 1.00 78.25 146 THR A C 1
ATOM 1146 O O . THR A 1 146 ? -8.681 -14.68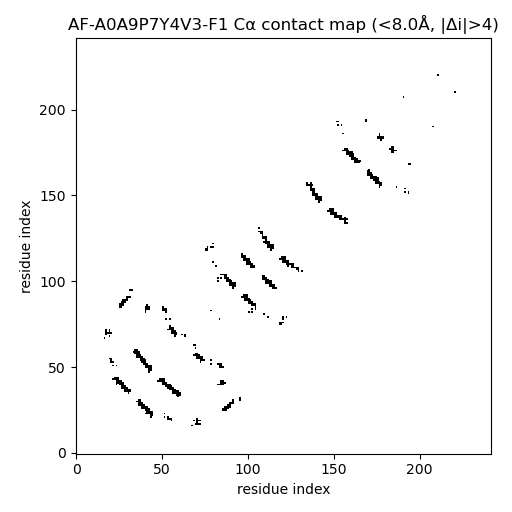7 -15.223 1.00 78.25 146 THR A O 1
ATOM 1149 N N . LEU A 1 147 ? -8.299 -13.102 -13.670 1.00 74.00 147 LEU A N 1
ATOM 1150 C CA . LEU A 1 147 ? -6.866 -13.322 -13.462 1.00 74.00 147 LEU A CA 1
ATOM 1151 C C . LEU A 1 147 ? -6.049 -13.181 -14.756 1.00 74.00 147 LEU A C 1
ATOM 1153 O O . LEU A 1 147 ? -5.032 -13.851 -14.941 1.00 74.00 147 LEU A O 1
ATOM 1157 N N . THR A 1 148 ? -6.488 -12.303 -15.660 1.00 80.75 148 THR A N 1
ATOM 1158 C CA . THR A 1 148 ? -5.793 -12.036 -16.923 1.00 80.75 148 THR A CA 1
ATOM 1159 C C . THR A 1 148 ? -5.032 -10.718 -16.866 1.00 80.75 148 THR A C 1
ATOM 1161 O O . THR A 1 148 ? -5.496 -9.722 -16.311 1.00 80.75 148 THR A O 1
ATOM 1164 N N . TRP A 1 149 ? -3.837 -10.707 -17.451 1.00 82.25 149 TRP A N 1
ATOM 1165 C CA . TRP A 1 149 ? -3.032 -9.500 -17.591 1.00 82.25 149 TRP A CA 1
ATOM 1166 C C . TRP A 1 149 ? -3.328 -8.828 -18.929 1.00 82.25 149 TRP A C 1
ATOM 1168 O O . TRP A 1 149 ? -3.296 -9.471 -19.977 1.00 82.25 149 TRP A O 1
ATOM 1178 N N . SER A 1 150 ? -3.561 -7.521 -18.898 1.00 86.06 150 SER A N 1
ATOM 1179 C CA . SER A 1 150 ? -3.638 -6.673 -20.087 1.00 86.06 150 SER A CA 1
ATOM 1180 C C . SER A 1 150 ? -2.551 -5.605 -20.031 1.00 86.06 150 SER A C 1
ATOM 1182 O O . SER A 1 150 ? -2.163 -5.152 -18.953 1.00 86.06 150 SER A O 1
ATOM 1184 N N . GLN A 1 151 ? -2.026 -5.212 -21.189 1.00 84.62 151 GLN A N 1
ATOM 1185 C CA . GLN A 1 151 ? -1.088 -4.099 -21.278 1.00 84.62 151 GLN A CA 1
ATOM 1186 C C . GLN A 1 151 ? -1.876 -2.787 -21.398 1.00 84.62 151 GLN A C 1
ATOM 1188 O O . GLN A 1 151 ? -2.772 -2.666 -22.232 1.00 84.62 151 GLN A O 1
ATOM 1193 N N . GLY A 1 152 ? -1.549 -1.816 -20.548 1.00 82.44 152 GLY A N 1
ATOM 1194 C CA . GLY A 1 152 ? -2.052 -0.449 -20.615 1.00 82.44 152 GLY A CA 1
ATOM 1195 C C . GLY A 1 152 ? -1.435 0.354 -21.765 1.00 82.44 152 GLY A C 1
ATOM 1196 O O . GLY A 1 152 ? -0.756 -0.179 -22.644 1.00 82.44 152 GLY A O 1
ATOM 1197 N N . GLY A 1 153 ? -1.672 1.668 -21.759 1.00 81.94 153 GLY A N 1
ATOM 1198 C CA . GLY A 1 153 ? -1.048 2.579 -22.718 1.00 81.94 153 GLY A CA 1
ATOM 1199 C C . GLY A 1 153 ? 0.481 2.617 -22.588 1.00 81.94 153 GLY A C 1
ATOM 1200 O O . GLY A 1 153 ? 1.054 2.190 -21.587 1.00 81.94 153 GLY A O 1
ATOM 1201 N N . LYS A 1 154 ? 1.152 3.152 -23.614 1.00 80.69 154 LYS A N 1
ATOM 1202 C CA . LYS A 1 154 ? 2.580 3.485 -23.527 1.00 80.69 154 LYS A CA 1
ATOM 1203 C C . LYS A 1 154 ? 2.753 4.742 -22.680 1.00 80.69 154 LYS A C 1
ATOM 1205 O O . LYS A 1 154 ? 2.091 5.749 -22.945 1.00 80.69 154 LYS A O 1
ATOM 1210 N N . HIS A 1 155 ? 3.657 4.702 -21.710 1.00 78.75 155 HIS A N 1
ATOM 1211 C CA . HIS A 1 155 ? 3.943 5.828 -20.821 1.00 78.75 155 HIS A CA 1
ATOM 1212 C C . HIS A 1 155 ? 5.448 6.037 -20.711 1.00 78.75 155 HIS A C 1
ATOM 1214 O O . HIS A 1 155 ? 6.209 5.102 -20.881 1.00 78.75 155 HIS A O 1
ATOM 1220 N N . GLN A 1 156 ? 5.903 7.255 -20.421 1.00 78.25 156 GLN A N 1
ATOM 1221 C CA . GLN A 1 156 ? 7.321 7.444 -20.101 1.00 78.25 156 GLN A CA 1
ATOM 1222 C C . GLN A 1 156 ? 7.646 6.656 -18.820 1.00 78.25 156 GLN A C 1
ATOM 1224 O O . GLN A 1 156 ? 6.871 6.779 -17.866 1.00 78.25 156 GLN A O 1
ATOM 1229 N N . PRO A 1 157 ? 8.729 5.860 -18.774 1.00 78.12 157 PRO A N 1
ATOM 1230 C CA . PRO A 1 157 ? 9.128 5.167 -17.556 1.00 78.12 157 PRO A CA 1
ATOM 1231 C C . PRO A 1 157 ? 9.369 6.146 -16.407 1.00 78.12 157 PRO A C 1
ATOM 1233 O O . PRO A 1 157 ? 9.962 7.205 -16.603 1.00 78.12 157 PRO A O 1
ATOM 1236 N N . ARG A 1 158 ? 8.929 5.797 -15.194 1.00 78.06 158 ARG A N 1
ATOM 1237 C CA . ARG A 1 158 ? 9.115 6.633 -13.998 1.00 78.06 158 ARG A CA 1
ATOM 1238 C C . ARG A 1 158 ? 9.490 5.786 -12.793 1.00 78.06 158 ARG A C 1
ATOM 1240 O O . ARG A 1 158 ? 8.917 4.722 -12.577 1.00 78.06 158 ARG A O 1
ATOM 1247 N N . LEU A 1 159 ? 10.404 6.296 -11.978 1.00 77.12 159 LEU A N 1
ATOM 1248 C CA . LEU A 1 159 ? 10.703 5.790 -10.642 1.00 77.12 159 LEU A CA 1
ATOM 1249 C C . LEU A 1 159 ? 10.016 6.649 -9.583 1.00 77.12 159 LEU A C 1
ATOM 1251 O O . LEU A 1 159 ? 9.921 7.864 -9.734 1.00 77.12 159 LEU A O 1
ATOM 1255 N N . GLY A 1 160 ? 9.569 6.027 -8.491 1.00 75.50 160 GLY A N 1
ATOM 1256 C CA . GLY A 1 160 ? 8.998 6.755 -7.353 1.00 75.50 160 GLY A CA 1
ATOM 1257 C C . GLY A 1 160 ? 7.702 7.504 -7.676 1.00 75.50 160 GLY A C 1
ATOM 1258 O O . GLY A 1 160 ? 7.416 8.521 -7.047 1.00 75.50 160 GLY A O 1
ATOM 1259 N N . ALA A 1 161 ? 6.940 7.044 -8.673 1.00 81.00 161 ALA A N 1
ATOM 1260 C CA . ALA A 1 161 ? 5.601 7.563 -8.915 1.00 81.00 161 ALA A CA 1
ATOM 1261 C C . ALA A 1 161 ? 4.684 7.217 -7.734 1.00 81.00 161 ALA A C 1
ATOM 1263 O O . ALA A 1 161 ? 4.770 6.126 -7.165 1.00 81.00 161 ALA A O 1
ATOM 1264 N N . ALA A 1 162 ? 3.797 8.142 -7.384 1.00 77.69 162 ALA A N 1
ATOM 1265 C CA . ALA A 1 162 ? 2.693 7.867 -6.480 1.00 77.69 162 ALA A CA 1
ATOM 1266 C C . ALA A 1 162 ? 1.477 7.439 -7.304 1.00 77.69 162 ALA A C 1
ATOM 1268 O O . ALA A 1 162 ? 1.289 7.892 -8.437 1.00 77.69 162 ALA A O 1
ATOM 1269 N N . CYS A 1 163 ? 0.649 6.566 -6.740 1.00 82.00 163 CYS A N 1
ATOM 1270 C CA . CYS A 1 163 ? -0.612 6.195 -7.356 1.00 82.00 163 CYS A CA 1
ATOM 1271 C C . CYS A 1 163 ? -1.744 6.145 -6.331 1.00 82.00 163 CYS A C 1
ATOM 1273 O O . CYS A 1 163 ? -1.515 5.975 -5.135 1.00 82.00 163 CYS A O 1
ATOM 1275 N N . SER A 1 164 ? -2.967 6.324 -6.815 1.00 74.00 164 SER A N 1
ATOM 1276 C CA . SER A 1 164 ? -4.203 6.173 -6.051 1.00 74.00 164 SER A CA 1
ATOM 1277 C C . SER A 1 164 ? -5.294 5.629 -6.961 1.00 74.00 164 SER A C 1
ATOM 1279 O O . SER A 1 164 ? -5.237 5.794 -8.180 1.00 74.00 164 SER A O 1
ATOM 1281 N N . VAL A 1 165 ? -6.290 4.977 -6.372 1.00 76.38 165 VAL A N 1
ATOM 1282 C CA . VAL A 1 165 ? -7.460 4.466 -7.086 1.00 76.38 165 VAL A CA 1
ATOM 1283 C C . VAL A 1 165 ? -8.698 5.208 -6.594 1.00 76.38 165 VAL A C 1
ATOM 1285 O O . VAL A 1 165 ? -8.888 5.370 -5.392 1.00 76.38 165 VAL A O 1
ATOM 1288 N N . SER A 1 166 ? -9.552 5.650 -7.517 1.00 67.81 166 SER A N 1
ATOM 1289 C CA . SER A 1 166 ? -10.858 6.238 -7.207 1.00 67.81 166 SER A CA 1
ATOM 1290 C C . SER A 1 166 ? -11.907 5.667 -8.157 1.00 67.81 166 SER A C 1
ATOM 1292 O O . SER A 1 166 ? -11.866 5.918 -9.362 1.00 67.81 166 SER A O 1
ATOM 1294 N N . GLY A 1 167 ? -12.819 4.843 -7.631 1.00 74.88 167 GLY A N 1
ATOM 1295 C CA . GLY A 1 167 ? -13.752 4.072 -8.457 1.00 74.88 167 GLY A CA 1
ATOM 1296 C C . GLY A 1 167 ? -13.008 3.175 -9.453 1.00 74.88 167 GLY A C 1
ATOM 1297 O O . GLY A 1 167 ? -12.181 2.360 -9.053 1.00 74.88 167 GLY A O 1
ATOM 1298 N N . ASP A 1 168 ? -13.273 3.369 -10.746 1.00 75.19 168 ASP A N 1
ATOM 1299 C CA . ASP A 1 168 ? -12.649 2.617 -11.847 1.00 75.19 168 ASP A CA 1
ATOM 1300 C C . ASP A 1 168 ? -11.340 3.238 -12.368 1.00 75.19 168 ASP A C 1
ATOM 1302 O O . ASP A 1 168 ? -10.777 2.776 -13.367 1.00 75.19 168 ASP A O 1
ATOM 1306 N N . TYR A 1 169 ? -10.855 4.304 -11.728 1.00 67.88 169 TYR A N 1
ATOM 1307 C CA . TYR A 1 169 ? -9.710 5.075 -12.199 1.00 67.88 169 TYR A CA 1
ATOM 1308 C C . TYR A 1 169 ? -8.462 4.784 -11.374 1.00 67.88 169 TYR A C 1
ATOM 1310 O O . TYR A 1 169 ? -8.476 4.913 -10.152 1.00 67.88 169 TYR A O 1
ATOM 1318 N N . LEU A 1 170 ? -7.362 4.467 -12.062 1.00 79.69 170 LEU A N 1
ATOM 1319 C CA . LEU A 1 170 ? -6.011 4.525 -11.512 1.00 79.69 170 LEU A CA 1
ATOM 1320 C C . LEU A 1 170 ? -5.408 5.889 -11.858 1.00 79.69 170 LEU A C 1
ATOM 1322 O O . LEU A 1 170 ? -5.222 6.218 -13.029 1.00 79.69 170 LEU A O 1
ATOM 1326 N N . LEU A 1 171 ? -5.098 6.666 -10.832 1.00 75.81 171 LEU A N 1
ATOM 1327 C CA . LEU A 1 171 ? -4.400 7.940 -10.925 1.00 75.81 171 LEU A CA 1
ATOM 1328 C C . LEU A 1 171 ? -2.928 7.684 -10.605 1.00 75.81 171 LEU A C 1
ATOM 1330 O O . LEU A 1 171 ? -2.623 7.121 -9.557 1.00 75.81 171 LEU A O 1
ATOM 1334 N N . VAL A 1 172 ? -2.020 8.085 -11.492 1.00 79.88 172 VAL A N 1
ATOM 1335 C CA . VAL A 1 172 ? -0.567 7.970 -11.294 1.00 79.88 172 VAL A CA 1
ATOM 1336 C C . VAL A 1 172 ? 0.052 9.340 -11.524 1.00 79.88 172 VAL A C 1
ATOM 1338 O O . VAL A 1 172 ? -0.127 9.909 -12.600 1.00 79.88 172 VAL A O 1
ATOM 1341 N N . TRP A 1 173 ? 0.785 9.861 -10.543 1.00 79.69 173 TRP A N 1
ATOM 1342 C CA . TRP A 1 173 ? 1.400 11.187 -10.621 1.00 79.69 173 TRP A CA 1
ATOM 1343 C C . TRP A 1 173 ? 2.826 11.204 -10.071 1.00 79.69 173 TRP A C 1
ATOM 1345 O O . TRP A 1 173 ? 3.267 10.318 -9.333 1.00 79.69 173 TRP A O 1
ATOM 1355 N N . GLY A 1 174 ? 3.565 12.247 -10.452 1.00 81.38 174 GLY A N 1
ATOM 1356 C CA . GLY A 1 174 ? 4.958 12.435 -10.057 1.00 81.38 174 GLY A CA 1
ATOM 1357 C C . GLY A 1 174 ? 5.900 11.366 -10.619 1.00 81.38 174 GLY A C 1
ATOM 1358 O O . GLY A 1 174 ? 5.686 10.844 -11.719 1.00 81.38 174 GLY A O 1
ATOM 1359 N N . GLY A 1 175 ? 6.947 11.078 -9.843 1.00 81.00 1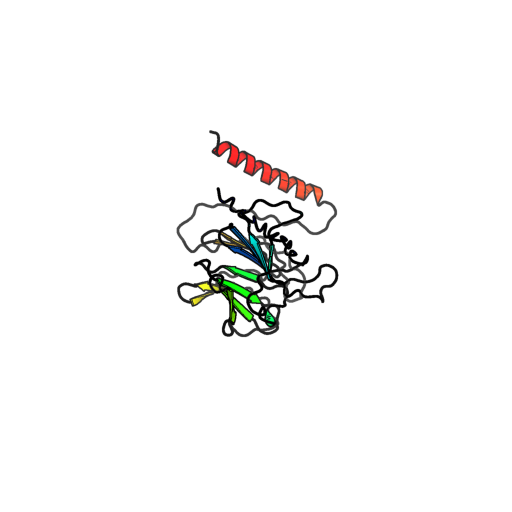75 GLY A N 1
ATOM 1360 C CA . GLY A 1 175 ? 8.065 10.214 -10.211 1.00 81.00 175 GLY A CA 1
ATOM 1361 C C . GLY A 1 175 ? 9.123 10.910 -11.069 1.00 81.00 175 GLY A C 1
ATOM 1362 O O . GLY A 1 175 ? 8.903 11.985 -11.622 1.00 81.00 175 GLY A O 1
ATOM 1363 N N . THR A 1 176 ? 10.292 10.292 -11.181 1.00 77.19 176 THR A N 1
ATOM 1364 C CA . THR A 1 176 ? 11.382 10.746 -12.047 1.00 77.19 176 THR A CA 1
ATOM 1365 C C . THR A 1 176 ? 11.544 9.789 -13.218 1.00 77.19 176 THR A C 1
ATOM 1367 O O . THR A 1 176 ? 11.733 8.588 -13.033 1.00 77.19 176 THR A O 1
ATOM 1370 N N . SER A 1 177 ? 11.468 10.323 -14.437 1.00 78.00 177 SER A N 1
ATOM 1371 C CA . SER A 1 177 ? 11.972 9.619 -15.613 1.00 78.00 177 SER A CA 1
ATOM 1372 C C . SER A 1 177 ? 13.480 9.775 -15.630 1.00 78.00 177 SER A C 1
ATOM 1374 O O . SER A 1 177 ? 13.989 10.872 -15.410 1.00 78.00 177 SER A O 1
ATOM 1376 N N . VAL A 1 178 ? 14.193 8.700 -15.921 1.00 73.12 178 VAL A N 1
ATOM 1377 C CA . VAL A 1 178 ? 15.602 8.782 -16.295 1.00 73.12 178 VAL A CA 1
ATOM 1378 C C . VAL A 1 178 ? 15.733 8.289 -17.723 1.00 73.12 178 VAL A C 1
ATOM 1380 O O . VAL A 1 178 ? 15.026 7.368 -18.133 1.00 73.12 178 VAL A O 1
ATOM 1383 N N . ASP A 1 179 ? 16.573 8.948 -18.505 1.00 74.00 179 ASP A N 1
ATOM 1384 C CA . ASP A 1 179 ? 16.896 8.460 -19.839 1.00 74.00 179 ASP A CA 1
ATOM 1385 C C . ASP A 1 179 ? 17.832 7.237 -19.764 1.00 74.00 179 ASP A C 1
ATOM 1387 O O . ASP A 1 179 ? 18.248 6.790 -18.690 1.00 74.00 179 ASP A O 1
ATOM 1391 N N . ASN A 1 180 ? 18.209 6.698 -20.925 1.00 70.75 180 ASN A N 1
ATOM 1392 C CA . ASN A 1 180 ? 19.129 5.558 -21.017 1.00 70.75 180 ASN A CA 1
ATOM 1393 C C . ASN A 1 180 ? 20.539 5.853 -20.463 1.00 70.75 180 ASN A C 1
ATOM 1395 O O . ASN A 1 180 ? 21.357 4.940 -20.375 1.00 70.75 180 ASN A O 1
ATOM 1399 N N . THR A 1 181 ? 20.842 7.107 -20.117 1.00 75.00 181 THR A N 1
ATOM 1400 C CA . THR A 1 181 ? 22.109 7.524 -19.502 1.00 75.00 181 THR A CA 1
ATOM 1401 C C . THR A 1 181 ? 22.010 7.648 -17.980 1.00 75.00 181 THR A C 1
ATOM 1403 O O . THR A 1 181 ? 23.016 7.894 -17.318 1.00 75.00 181 THR A O 1
ATOM 1406 N N . GLY A 1 182 ? 20.817 7.437 -17.408 1.00 67.94 182 GLY A N 1
ATOM 1407 C CA . GLY A 1 182 ? 20.561 7.580 -15.976 1.00 67.94 182 GLY A CA 1
ATOM 1408 C C . GLY A 1 182 ? 20.398 9.034 -15.527 1.00 67.94 182 GLY A C 1
ATOM 1409 O O . GLY A 1 182 ? 20.347 9.290 -14.324 1.00 67.94 182 GLY A O 1
ATOM 1410 N N . ILE A 1 183 ? 20.312 9.984 -16.463 1.00 74.19 183 ILE A N 1
ATOM 1411 C CA . ILE A 1 183 ? 20.083 11.396 -16.153 1.00 74.19 183 ILE A CA 1
ATOM 1412 C C . ILE A 1 183 ? 18.572 11.623 -16.017 1.00 74.19 183 ILE A C 1
ATOM 1414 O O . ILE A 1 183 ? 17.814 11.153 -16.872 1.00 74.19 183 ILE A O 1
ATOM 1418 N N . PRO A 1 184 ? 18.105 12.339 -14.973 1.00 71.94 184 PRO A N 1
ATOM 1419 C CA . PRO A 1 184 ? 16.710 12.742 -14.865 1.00 71.94 184 PRO A CA 1
ATOM 1420 C C . PRO A 1 184 ? 16.262 13.491 -16.124 1.00 71.94 184 PRO A C 1
ATOM 1422 O O . PRO A 1 184 ? 16.754 14.577 -16.427 1.00 71.94 184 PRO A O 1
ATOM 1425 N N . ALA A 1 185 ? 15.330 12.903 -16.866 1.00 70.94 185 ALA A N 1
ATOM 1426 C CA . ALA A 1 185 ? 14.748 13.517 -18.044 1.00 70.94 185 ALA A CA 1
ATOM 1427 C C . ALA A 1 185 ? 13.583 14.419 -17.615 1.00 70.94 185 ALA A C 1
ATOM 1429 O O . ALA A 1 185 ? 12.686 13.989 -16.883 1.00 70.94 185 ALA A O 1
ATOM 1430 N N . LEU A 1 186 ? 13.573 15.668 -18.092 1.00 64.31 186 LEU A N 1
ATOM 1431 C CA . LEU A 1 186 ? 12.398 16.533 -17.989 1.00 64.31 186 LEU A CA 1
ATOM 1432 C C . LEU A 1 186 ? 11.227 15.861 -18.714 1.00 64.31 186 LEU A C 1
ATOM 1434 O O . LEU A 1 186 ? 11.309 15.557 -19.904 1.00 64.31 186 LEU A O 1
ATOM 1438 N N . MET A 1 187 ? 10.140 15.612 -17.988 1.00 58.88 187 MET A N 1
ATOM 1439 C CA . MET A 1 187 ? 8.981 14.931 -18.552 1.00 58.88 187 MET A CA 1
ATOM 1440 C C . MET A 1 187 ? 8.138 15.895 -19.385 1.00 58.88 187 MET A C 1
ATOM 1442 O O . MET A 1 187 ? 7.769 16.968 -18.915 1.00 58.88 187 MET A O 1
ATOM 1446 N N . ALA A 1 188 ? 7.792 15.487 -20.607 1.00 56.34 188 ALA A N 1
ATOM 1447 C CA . ALA A 1 188 ? 6.751 16.155 -21.379 1.00 56.34 188 ALA A CA 1
ATOM 1448 C C . ALA A 1 188 ? 5.382 15.932 -20.700 1.00 56.34 188 ALA A C 1
ATOM 1450 O O . ALA A 1 188 ? 5.019 14.802 -20.364 1.00 56.34 188 ALA A O 1
ATOM 1451 N N . GLU A 1 189 ? 4.638 17.018 -20.480 1.00 53.62 189 GLU A N 1
ATOM 1452 C CA . GLU A 1 189 ? 3.389 17.086 -19.706 1.00 53.62 189 GLU A CA 1
ATOM 1453 C C . GLU A 1 189 ? 2.186 16.444 -20.419 1.00 53.62 189 GLU A C 1
ATOM 1455 O O . GLU A 1 189 ? 1.256 17.130 -20.835 1.00 53.62 189 GLU A O 1
ATOM 1460 N N . THR A 1 190 ? 2.161 15.122 -20.599 1.00 48.19 190 THR A N 1
ATOM 1461 C CA . THR A 1 190 ? 0.962 14.458 -21.145 1.00 48.19 190 THR A CA 1
ATOM 1462 C C . THR A 1 190 ? 0.305 13.564 -20.095 1.00 48.19 190 THR A C 1
ATOM 1464 O O . THR A 1 190 ? 0.839 12.493 -19.795 1.00 48.19 190 THR A O 1
ATOM 1467 N N . PRO A 1 191 ? -0.851 13.965 -19.527 1.00 52.38 191 PRO A N 1
ATOM 1468 C CA . PRO A 1 191 ? -1.668 13.077 -18.714 1.00 52.38 191 PRO A CA 1
ATOM 1469 C C . PRO A 1 191 ? -2.081 11.858 -19.538 1.00 52.38 191 PRO A C 1
ATOM 1471 O O . PRO A 1 191 ? -2.627 11.981 -20.636 1.00 52.38 191 PRO A O 1
ATOM 1474 N N . ALA A 1 192 ? -1.834 10.671 -19.001 1.00 52.09 192 ALA A N 1
ATOM 1475 C CA . ALA A 1 192 ? -2.343 9.438 -19.569 1.00 52.09 192 ALA A CA 1
ATOM 1476 C C . ALA A 1 192 ? -3.739 9.151 -19.009 1.00 52.09 192 ALA A C 1
ATOM 1478 O O . ALA A 1 192 ? -3.882 8.820 -17.835 1.00 52.09 192 ALA A O 1
ATOM 1479 N N . ARG A 1 193 ? -4.774 9.250 -19.849 1.00 49.41 193 ARG A N 1
ATOM 1480 C CA . ARG A 1 193 ? -6.132 8.803 -19.507 1.00 49.41 193 ARG A CA 1
ATOM 1481 C C . ARG A 1 193 ? -6.318 7.373 -20.013 1.00 49.41 193 ARG A C 1
ATOM 1483 O O . ARG A 1 193 ? -6.305 7.152 -21.220 1.00 49.41 193 ARG A O 1
ATOM 1490 N N . ASN A 1 194 ? -6.517 6.417 -19.107 1.00 48.03 194 ASN A N 1
ATOM 1491 C CA . ASN A 1 194 ? -7.047 5.100 -19.458 1.00 48.03 194 ASN A CA 1
ATOM 1492 C C . ASN A 1 194 ? -8.506 5.021 -18.992 1.00 48.03 194 ASN A C 1
ATOM 1494 O O . ASN A 1 194 ? -8.779 4.895 -17.802 1.00 48.03 194 ASN A O 1
ATOM 1498 N N . THR A 1 195 ? -9.447 5.160 -19.924 1.00 46.78 195 THR A N 1
ATOM 1499 C CA . THR A 1 195 ? -10.883 4.991 -19.669 1.00 46.78 195 THR A CA 1
ATOM 1500 C C . THR A 1 195 ? -11.351 3.660 -20.225 1.00 46.78 195 THR A C 1
ATOM 1502 O O . THR A 1 195 ? -11.246 3.435 -21.428 1.00 46.78 195 THR A O 1
ATOM 1505 N N . ARG A 1 196 ? -11.966 2.818 -19.382 1.00 45.56 196 ARG A N 1
ATOM 1506 C CA . ARG A 1 196 ? -12.651 1.592 -19.836 1.00 45.56 196 ARG A CA 1
ATOM 1507 C C . ARG A 1 196 ? -13.909 1.867 -20.670 1.00 45.56 196 ARG A C 1
ATOM 1509 O O . ARG A 1 196 ? -14.412 0.947 -21.303 1.00 45.56 196 ARG A O 1
ATOM 1516 N N . ASN A 1 197 ? -14.416 3.103 -20.684 1.00 47.38 197 ASN A N 1
ATOM 1517 C CA . ASN A 1 197 ? -15.612 3.485 -21.430 1.00 47.38 197 ASN A CA 1
ATOM 1518 C C . ASN A 1 197 ? -15.269 4.468 -22.569 1.00 47.38 197 ASN A C 1
ATOM 1520 O O . ASN A 1 197 ? -14.966 5.630 -22.290 1.00 47.38 197 ASN A O 1
ATOM 1524 N N . PRO A 1 198 ? -15.340 4.041 -23.844 1.00 50.56 198 PRO A N 1
ATOM 1525 C CA . PRO A 1 198 ? -15.106 4.907 -24.998 1.00 50.56 198 PRO A CA 1
ATOM 1526 C C . PRO A 1 198 ? -16.134 6.035 -25.185 1.00 50.56 198 PRO A C 1
ATOM 1528 O O . PRO A 1 198 ? -15.919 6.876 -26.049 1.00 50.56 198 PRO A O 1
ATOM 1531 N N . GLN A 1 199 ? -17.254 6.051 -24.448 1.00 48.78 199 GLN A N 1
ATOM 1532 C CA . GLN A 1 199 ? -18.371 6.975 -24.704 1.00 48.78 199 GLN A CA 1
ATOM 1533 C C . GLN A 1 199 ? -18.499 8.149 -23.721 1.00 48.78 199 GLN A C 1
ATOM 1535 O O . GLN A 1 199 ? -19.380 8.986 -23.906 1.00 48.78 199 GLN A O 1
ATOM 1540 N N . ASP A 1 200 ? -17.626 8.266 -22.717 1.00 45.62 200 ASP A N 1
ATOM 1541 C CA . ASP A 1 200 ? -17.723 9.342 -21.721 1.00 45.62 200 ASP A CA 1
ATOM 1542 C C . ASP A 1 200 ? -16.777 10.524 -22.030 1.00 45.62 200 ASP A C 1
ATOM 1544 O O . ASP A 1 200 ? -15.588 10.555 -21.668 1.00 45.62 200 ASP A O 1
ATOM 1548 N N . HIS A 1 201 ? -17.326 11.490 -22.774 1.00 37.72 2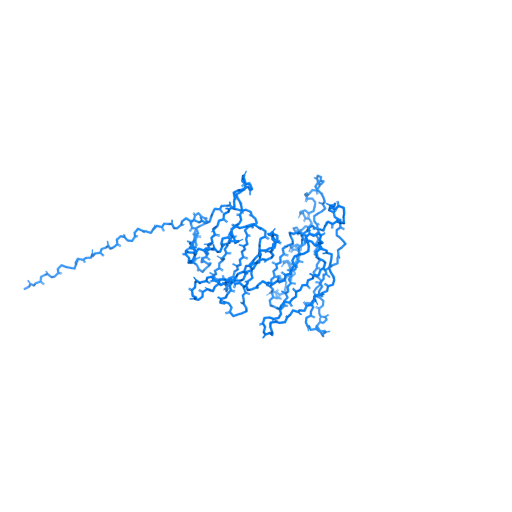01 HIS A N 1
ATOM 1549 C CA . HIS A 1 201 ? -16.643 12.676 -23.304 1.00 37.72 201 HIS A CA 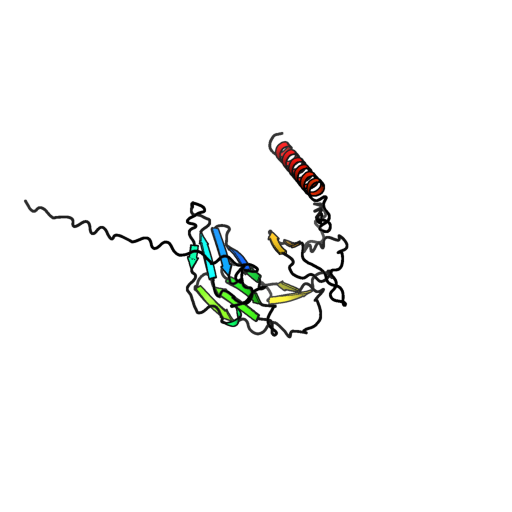1
ATOM 1550 C C . HIS A 1 201 ? -16.817 13.949 -22.450 1.00 37.72 201 HIS A C 1
ATOM 1552 O O . HIS A 1 201 ? -16.454 15.031 -22.916 1.00 37.72 201 HIS A O 1
ATOM 1558 N N . SER A 1 202 ? -17.327 13.886 -21.211 1.00 39.25 202 SER A N 1
ATOM 1559 C CA . SER A 1 202 ? -17.287 15.073 -20.343 1.00 39.25 202 SER A CA 1
ATOM 1560 C C . SER A 1 202 ? -15.858 15.292 -19.831 1.00 39.25 202 SER A C 1
ATOM 1562 O O . SER A 1 202 ? -15.370 14.583 -18.951 1.00 39.25 202 SER A O 1
ATOM 1564 N N . ALA A 1 203 ? -15.157 16.247 -20.440 1.00 33.62 203 ALA A N 1
ATOM 1565 C CA . ALA A 1 203 ? -13.783 16.595 -20.117 1.00 33.62 203 ALA A CA 1
ATOM 1566 C C . ALA A 1 203 ? -13.696 17.280 -18.744 1.00 33.62 203 ALA A C 1
ATOM 1568 O O . ALA A 1 203 ? -13.957 18.473 -18.616 1.00 33.62 203 ALA A O 1
ATOM 1569 N N . LEU A 1 204 ? -13.272 16.541 -17.720 1.00 34.34 204 LEU A N 1
ATOM 1570 C CA . LEU A 1 204 ? -12.578 17.140 -16.585 1.00 34.34 204 LEU A CA 1
ATOM 1571 C C . LEU A 1 204 ? -11.100 17.244 -16.974 1.00 34.34 204 LEU A C 1
ATOM 1573 O O . LEU A 1 204 ? -10.371 16.254 -16.979 1.00 34.34 204 LEU A O 1
ATOM 1577 N N . THR A 1 205 ? -10.663 18.436 -17.375 1.00 30.97 205 THR A N 1
ATOM 1578 C CA . THR A 1 205 ? -9.245 18.736 -17.598 1.00 30.97 205 THR A CA 1
ATOM 1579 C C . THR A 1 205 ? -8.534 18.773 -16.251 1.00 30.97 205 THR A C 1
ATOM 1581 O O . THR A 1 205 ? -8.623 19.763 -15.529 1.00 30.97 205 THR A O 1
ATOM 1584 N N . TYR A 1 206 ? -7.832 17.694 -15.906 1.00 33.69 206 TYR A N 1
ATOM 1585 C CA . TYR A 1 206 ? -6.892 17.705 -14.790 1.00 33.69 206 TYR A CA 1
ATOM 1586 C C . TYR A 1 206 ? -5.580 18.326 -15.276 1.00 33.69 206 TYR A C 1
ATOM 1588 O O . TYR A 1 206 ? -4.921 17.789 -16.167 1.00 33.69 206 TYR A O 1
ATOM 1596 N N . GLN A 1 207 ? -5.234 19.490 -14.732 1.00 32.03 207 GLN A N 1
ATOM 1597 C CA . GLN A 1 207 ? -3.999 20.198 -15.050 1.00 32.03 207 GLN A CA 1
ATOM 1598 C C . GLN A 1 207 ? -3.001 19.946 -13.913 1.00 32.03 207 GLN A C 1
ATOM 1600 O O . GLN A 1 207 ? -3.053 20.595 -12.867 1.00 32.03 207 GLN A O 1
ATOM 1605 N N . GLU A 1 208 ? -2.118 18.958 -14.077 1.00 37.81 208 GLU A N 1
ATOM 1606 C CA . GLU A 1 208 ? -1.008 18.755 -13.142 1.00 37.81 208 GLU A CA 1
ATOM 1607 C C . GLU A 1 208 ? 0.148 19.687 -13.507 1.00 37.81 208 GLU A C 1
ATOM 1609 O O . GLU A 1 208 ? 0.712 19.601 -14.590 1.00 37.81 208 GLU A O 1
ATOM 1614 N N . TYR A 1 209 ? 0.498 20.580 -12.581 1.00 39.09 209 TYR A N 1
ATOM 1615 C CA . TYR A 1 209 ? 1.612 21.519 -12.729 1.00 39.09 209 TYR A CA 1
ATOM 1616 C C . TYR A 1 209 ? 2.785 21.091 -11.847 1.00 39.09 209 TYR A C 1
ATOM 1618 O O . TYR A 1 209 ? 2.632 21.046 -10.616 1.00 39.09 209 TYR A O 1
ATOM 1626 N N . TYR A 1 210 ? 3.939 20.852 -12.472 1.00 41.47 210 TYR A N 1
ATOM 1627 C CA . TYR A 1 210 ? 5.212 20.566 -11.806 1.00 41.47 210 TYR A CA 1
ATOM 1628 C C . TYR A 1 210 ? 5.747 21.777 -11.018 1.00 41.47 210 TYR A C 1
ATOM 1630 O O . TYR A 1 210 ? 5.424 22.931 -11.317 1.00 41.47 210 TYR A O 1
ATOM 1638 N N . ALA A 1 211 ? 6.584 21.508 -10.010 1.00 36.88 211 ALA A N 1
ATOM 1639 C CA . ALA A 1 211 ? 7.498 22.489 -9.425 1.00 36.88 211 ALA A CA 1
ATOM 1640 C C . ALA A 1 211 ? 8.785 22.493 -10.268 1.00 36.88 211 ALA A C 1
ATOM 1642 O O . ALA A 1 211 ? 9.413 21.437 -10.373 1.00 36.88 211 ALA A O 1
ATOM 1643 N N . PRO A 1 212 ? 9.173 23.608 -10.914 1.00 36.53 212 PRO A N 1
ATOM 1644 C CA . PRO A 1 212 ? 10.465 23.670 -11.579 1.00 36.53 212 PRO A CA 1
ATOM 1645 C C . PRO A 1 212 ? 11.589 23.526 -10.549 1.00 36.53 212 PRO A C 1
ATOM 1647 O O . PRO A 1 212 ? 11.399 23.785 -9.361 1.00 36.53 212 PRO A O 1
ATOM 1650 N N . ASP A 1 213 ? 12.738 23.084 -11.052 1.00 43.62 213 ASP A N 1
ATOM 1651 C CA . ASP A 1 213 ? 14.004 22.879 -10.352 1.00 43.62 213 ASP A CA 1
ATOM 1652 C C . ASP A 1 213 ? 14.287 23.928 -9.257 1.00 43.62 213 ASP A C 1
ATOM 1654 O O . ASP A 1 213 ? 13.850 25.076 -9.358 1.00 43.62 213 ASP A O 1
ATOM 1658 N N . SER A 1 214 ? 15.055 23.500 -8.251 1.00 41.62 214 SER A N 1
ATOM 1659 C CA . SER A 1 214 ? 15.545 24.133 -7.010 1.00 41.62 214 SER A CA 1
ATOM 1660 C C . SER A 1 214 ? 16.221 25.517 -7.137 1.00 41.62 214 SER A C 1
ATOM 1662 O O . SER A 1 214 ? 17.198 25.839 -6.462 1.00 41.62 214 SER A O 1
ATOM 1664 N N . THR A 1 215 ? 15.673 26.388 -7.973 1.00 44.53 215 THR A N 1
ATOM 1665 C CA . THR A 1 215 ? 16.042 27.789 -8.118 1.00 44.53 215 THR A CA 1
ATOM 1666 C C . THR A 1 215 ? 15.341 28.640 -7.046 1.00 44.53 215 THR A C 1
ATOM 1668 O O . THR A 1 215 ? 14.277 28.267 -6.546 1.00 44.53 215 THR A O 1
ATOM 1671 N N . PRO A 1 216 ? 15.896 29.805 -6.662 1.00 44.44 216 PRO A N 1
ATOM 1672 C CA . PRO A 1 216 ? 15.512 30.522 -5.437 1.00 44.44 216 PRO A CA 1
ATOM 1673 C C . PRO A 1 216 ? 14.098 31.138 -5.414 1.00 44.44 216 PRO A C 1
ATOM 1675 O O . PRO A 1 216 ? 13.741 31.790 -4.437 1.00 44.44 216 PRO A O 1
ATOM 1678 N N . ASN A 1 217 ? 13.269 30.941 -6.444 1.00 50.41 217 ASN A N 1
ATOM 1679 C CA . ASN A 1 217 ? 11.974 31.618 -6.608 1.00 50.41 217 ASN A CA 1
ATOM 1680 C C . ASN A 1 217 ? 10.761 30.735 -6.260 1.00 50.41 217 ASN A C 1
ATOM 1682 O O . ASN A 1 217 ? 9.680 30.878 -6.833 1.00 50.41 217 ASN A O 1
ATOM 1686 N N . ASN A 1 218 ? 10.915 29.837 -5.285 1.00 55.00 218 ASN A N 1
ATOM 1687 C CA . ASN A 1 218 ? 9.866 28.896 -4.874 1.00 55.00 218 ASN A CA 1
ATOM 1688 C C . ASN A 1 218 ? 8.602 29.594 -4.309 1.00 55.00 218 ASN A C 1
ATOM 1690 O O . ASN A 1 218 ? 7.501 29.051 -4.370 1.00 55.00 218 ASN A O 1
ATOM 1694 N N . SER A 1 219 ? 8.722 30.831 -3.809 1.00 63.50 219 SER A N 1
ATOM 1695 C CA . SER A 1 219 ? 7.605 31.590 -3.220 1.00 63.50 219 SER A CA 1
ATOM 1696 C C . SER A 1 219 ? 6.513 31.960 -4.228 1.00 63.50 219 SER A C 1
ATOM 1698 O O . SER A 1 219 ? 5.328 31.890 -3.904 1.00 63.50 219 SER A O 1
ATOM 1700 N N . GLN A 1 220 ? 6.881 32.302 -5.464 1.00 67.88 220 GLN A N 1
ATOM 1701 C CA . GLN A 1 220 ? 5.914 32.698 -6.489 1.00 67.88 220 GLN A CA 1
ATOM 1702 C C . GLN A 1 220 ? 5.107 31.496 -7.000 1.00 67.88 220 GLN A C 1
ATOM 1704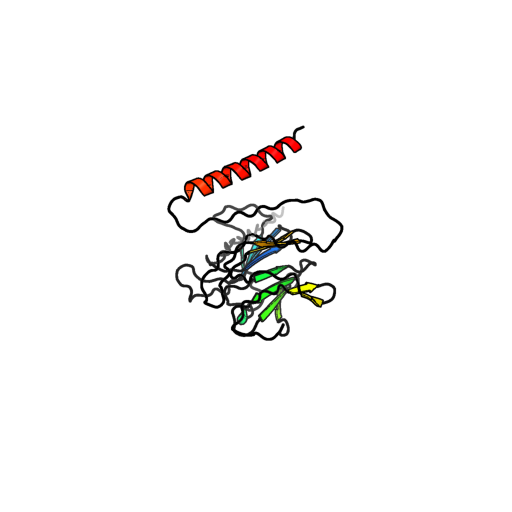 O O . GLN A 1 220 ? 3.903 31.604 -7.227 1.00 67.88 220 GLN A O 1
ATOM 1709 N N . TRP A 1 221 ? 5.746 30.330 -7.121 1.00 64.19 221 TRP A N 1
ATOM 1710 C CA . TRP A 1 221 ? 5.068 29.089 -7.498 1.00 64.19 221 TRP A CA 1
ATOM 1711 C C . TRP A 1 221 ? 4.081 28.631 -6.417 1.00 64.19 221 TRP A C 1
ATOM 1713 O O . TRP A 1 221 ? 2.925 28.342 -6.730 1.00 64.19 221 TRP A O 1
ATOM 1723 N N . ILE A 1 222 ? 4.497 28.650 -5.143 1.00 61.06 222 ILE A N 1
ATOM 1724 C CA . ILE A 1 222 ? 3.615 28.341 -4.007 1.00 61.06 222 ILE A CA 1
ATOM 1725 C C . ILE A 1 222 ? 2.406 29.288 -4.001 1.00 61.06 222 ILE A C 1
ATOM 1727 O O . ILE A 1 222 ? 1.268 28.833 -3.875 1.00 61.06 222 ILE A O 1
ATOM 1731 N N . GLN A 1 223 ? 2.622 30.591 -4.208 1.00 75.00 223 GLN A N 1
ATOM 1732 C CA . GLN A 1 223 ? 1.531 31.567 -4.227 1.00 75.00 223 GLN A CA 1
ATOM 1733 C C . GLN A 1 223 ? 0.543 31.319 -5.376 1.00 75.00 223 GLN A C 1
ATOM 1735 O O . GLN A 1 223 ? -0.669 31.403 -5.179 1.00 75.00 223 GLN A O 1
ATOM 1740 N N . ASN A 1 224 ? 1.034 30.949 -6.561 1.00 71.12 224 ASN A N 1
ATOM 1741 C CA . ASN A 1 224 ? 0.173 30.609 -7.695 1.00 71.12 224 ASN A CA 1
ATOM 1742 C C . ASN A 1 224 ? -0.688 29.367 -7.411 1.00 71.12 224 ASN A C 1
ATOM 1744 O O . ASN A 1 224 ? -1.858 29.331 -7.793 1.00 71.12 224 ASN A O 1
ATOM 1748 N N . LYS A 1 225 ? -0.146 28.376 -6.690 1.00 64.88 225 LYS A N 1
ATOM 1749 C CA . LYS A 1 225 ? -0.897 27.184 -6.264 1.00 64.88 225 LYS A CA 1
ATOM 1750 C C . LYS A 1 225 ? -1.995 27.522 -5.260 1.00 64.88 225 LYS A C 1
ATOM 1752 O O . LYS A 1 225 ? -3.123 27.065 -5.431 1.00 64.88 225 LYS A O 1
ATOM 1757 N N . ILE A 1 226 ? -1.686 28.352 -4.263 1.00 72.75 226 ILE A N 1
ATOM 1758 C CA . ILE A 1 226 ? -2.671 28.835 -3.283 1.00 72.75 226 ILE A CA 1
ATOM 1759 C C . ILE A 1 226 ? -3.825 29.545 -4.003 1.00 72.75 226 ILE A C 1
ATOM 1761 O O . ILE A 1 226 ? -4.990 29.254 -3.739 1.00 72.75 226 ILE A O 1
ATOM 1765 N N . ASN A 1 227 ? -3.511 30.410 -4.969 1.00 81.19 227 ASN A N 1
ATOM 1766 C CA . ASN A 1 227 ? -4.521 31.157 -5.717 1.00 81.19 227 ASN A CA 1
ATOM 1767 C C . ASN A 1 227 ? -5.425 30.241 -6.564 1.00 81.19 227 ASN A C 1
ATOM 1769 O O . ASN A 1 227 ? -6.638 30.445 -6.595 1.00 81.19 227 ASN A O 1
ATOM 1773 N N . ALA A 1 228 ? -4.862 29.222 -7.223 1.00 72.75 228 ALA A N 1
ATOM 1774 C CA . ALA A 1 228 ? -5.635 28.274 -8.029 1.00 72.75 228 ALA A CA 1
ATOM 1775 C C . ALA A 1 228 ? -6.591 27.425 -7.173 1.00 72.75 228 ALA A C 1
ATOM 1777 O O . ALA A 1 228 ? -7.759 27.263 -7.525 1.00 72.75 228 ALA A O 1
ATOM 1778 N N . LEU A 1 229 ? -6.121 26.937 -6.021 1.00 71.44 229 LEU A N 1
ATOM 1779 C CA . LEU A 1 229 ? -6.955 26.183 -5.081 1.00 71.44 229 LEU A CA 1
ATOM 1780 C C . LEU A 1 229 ? -8.074 27.051 -4.492 1.00 71.44 229 LEU A C 1
ATOM 1782 O O . LEU A 1 229 ? -9.212 26.597 -4.395 1.00 71.44 229 LEU A O 1
ATOM 1786 N N . GLN A 1 230 ? -7.781 28.312 -4.160 1.00 81.31 230 GLN A N 1
ATOM 1787 C CA . GLN A 1 230 ? -8.790 29.253 -3.676 1.00 81.31 230 GLN A CA 1
ATOM 1788 C C . GLN A 1 230 ? -9.866 29.529 -4.736 1.00 81.31 230 GLN A C 1
ATOM 1790 O O . GLN A 1 230 ? -11.048 29.609 -4.406 1.00 81.31 230 GLN A O 1
ATOM 1795 N N . ALA A 1 231 ? -9.478 29.652 -6.008 1.00 81.12 231 ALA A N 1
ATOM 1796 C CA . ALA A 1 231 ? -10.421 29.862 -7.102 1.00 81.12 231 ALA A CA 1
ATOM 1797 C C . ALA A 1 231 ? -11.378 28.670 -7.275 1.00 81.12 231 ALA A C 1
ATOM 1799 O O . ALA A 1 231 ? -12.584 28.876 -7.408 1.00 81.12 231 ALA A O 1
ATOM 1800 N N . GLU A 1 232 ? -10.869 27.437 -7.209 1.00 80.81 232 GLU A N 1
ATOM 1801 C CA . GLU A 1 232 ? -11.711 26.240 -7.307 1.00 80.81 232 GLU A CA 1
ATOM 1802 C C . GLU A 1 232 ? -12.622 26.078 -6.082 1.00 80.81 232 GLU A C 1
ATOM 1804 O O . GLU A 1 232 ? -13.809 25.793 -6.231 1.00 80.81 232 GLU A O 1
ATOM 1809 N N . ALA A 1 233 ? -12.120 26.355 -4.875 1.00 73.75 233 ALA A N 1
ATOM 1810 C CA . ALA A 1 233 ? -12.940 26.361 -3.664 1.00 73.75 233 ALA A CA 1
ATOM 1811 C C . ALA A 1 233 ? -14.107 27.361 -3.766 1.00 73.75 233 ALA A C 1
ATOM 1813 O O . ALA A 1 233 ? -15.250 27.015 -3.463 1.00 73.75 233 ALA A O 1
ATOM 1814 N N . ASN A 1 234 ? -13.843 28.573 -4.267 1.00 84.62 234 ASN A N 1
ATOM 1815 C CA . ASN A 1 234 ? -14.877 29.585 -4.492 1.00 84.62 234 ASN A CA 1
ATOM 1816 C C . ASN A 1 234 ? -15.895 29.129 -5.554 1.00 84.62 234 ASN A C 1
ATOM 1818 O O . ASN A 1 234 ? -17.098 29.334 -5.384 1.00 84.62 234 ASN A O 1
ATOM 1822 N N . ARG A 1 235 ? -15.433 28.480 -6.634 1.00 91.56 235 ARG A N 1
ATOM 1823 C CA . ARG A 1 235 ? -16.306 27.919 -7.677 1.00 91.56 235 ARG A CA 1
ATOM 1824 C C . ARG A 1 235 ? -17.257 26.870 -7.101 1.00 91.56 235 ARG A C 1
ATOM 1826 O O . ARG A 1 235 ? -18.443 26.887 -7.413 1.00 91.56 235 ARG A O 1
ATOM 1833 N N . LEU A 1 236 ? -16.749 25.979 -6.251 1.00 78.69 236 LEU A N 1
ATOM 1834 C CA . LEU A 1 236 ? -17.546 24.933 -5.609 1.00 78.69 236 LEU A CA 1
ATOM 1835 C C . LEU A 1 236 ? -18.541 25.507 -4.589 1.00 78.69 236 LEU A C 1
ATOM 1837 O O . LEU A 1 236 ? -19.690 25.071 -4.556 1.00 78.69 236 LEU A O 1
ATOM 1841 N N . GLN A 1 237 ? -18.155 26.523 -3.811 1.00 84.50 237 GLN A N 1
ATOM 1842 C CA . GLN A 1 237 ? -19.075 27.211 -2.894 1.00 84.50 237 GLN A CA 1
ATOM 1843 C C . GLN A 1 237 ? -20.251 27.874 -3.623 1.00 84.50 237 GLN A C 1
ATOM 1845 O O . GLN A 1 237 ? -21.383 27.775 -3.155 1.00 84.50 237 GLN A O 1
ATOM 1850 N N . ALA A 1 238 ? -20.004 28.488 -4.784 1.00 87.06 238 ALA A N 1
ATOM 1851 C CA . ALA A 1 238 ? -21.052 29.108 -5.597 1.00 87.06 238 ALA A CA 1
ATOM 1852 C C . ALA A 1 238 ? -22.074 28.095 -6.150 1.00 87.06 238 ALA A C 1
ATOM 1854 O O . ALA A 1 238 ? -23.213 28.457 -6.422 1.00 87.06 238 ALA A O 1
ATOM 1855 N N . ILE A 1 239 ? -21.690 26.824 -6.304 1.00 86.06 239 ILE A N 1
ATOM 1856 C CA . ILE A 1 239 ? -22.603 25.751 -6.729 1.00 86.06 239 ILE A CA 1
ATOM 1857 C C . ILE A 1 239 ? -23.487 25.280 -5.564 1.00 86.06 239 ILE A C 1
ATOM 1859 O O . ILE A 1 239 ? -24.635 24.896 -5.774 1.00 86.06 239 ILE A O 1
ATOM 1863 N N . LEU A 1 240 ? -22.959 25.297 -4.337 1.00 72.62 240 LEU A N 1
ATOM 1864 C CA . LEU A 1 240 ? -23.647 24.785 -3.148 1.00 72.62 240 LEU A CA 1
ATOM 1865 C C . LEU A 1 240 ? -24.635 25.785 -2.527 1.00 72.62 240 LEU A C 1
ATOM 1867 O O . LEU A 1 240 ? -25.529 25.374 -1.788 1.00 72.62 240 LEU A O 1
ATOM 1871 N N . HIS A 1 241 ? -24.493 27.075 -2.833 1.00 80.50 241 HIS A N 1
ATOM 1872 C CA . HIS A 1 241 ? -25.350 28.150 -2.326 1.00 80.50 241 HIS A CA 1
ATOM 1873 C C . HIS A 1 241 ? -25.859 29.044 -3.474 1.00 80.50 241 HIS A C 1
ATOM 1875 O O . HIS A 1 241 ? -25.364 30.164 -3.616 1.00 80.50 241 HIS A O 1
ATOM 1881 N N . PRO A 1 242 ? -26.786 28.546 -4.317 1.00 65.62 242 PRO A N 1
ATOM 1882 C CA . PRO A 1 242 ? -27.366 29.316 -5.418 1.00 65.62 242 PRO A CA 1
ATOM 1883 C C . PRO A 1 242 ? -28.246 30.485 -4.953 1.00 65.62 242 PRO A C 1
ATOM 1885 O O . PRO A 1 242 ? -28.843 30.396 -3.853 1.00 65.62 242 PRO A O 1
#

Foldseek 3Di:
DDDDDPPPPPPPPPPPQPDADDDFPQWAWDDFPQQKIWTAWGADPVDRVGIDGWIKMFGNVDDDDPVRTNIDTLPQDRSPPLSSDGNKYWDADPVRQWIKIWDPPDQFTWIWIQGNVVRDIDTDDGDDHDDPQDQDQWDWDQPPVVRDIDIDDGHQRFDPWDWDDDVPDIDTDDGFHADSVRHGDDDDDDDDDDDPDPPDPPDPDDDDDDDDDPDPPSPVVVVVVVVVVVVVVVVVVVVVPD

Mean predicted aligned error: 12.71 Å

Sequence (242 aa):
MQLSAVVHCCLLWSVVTAAGPQPAYFSAYATVDESTFYIQGGSNISNSSIIYDQFYSLDLTQSWNVTNPPWSALAVGLVPARLKTVFHSISLSSNRKTLTFWDMYSLSPYSANYHLDTNAWESMERAGTYNSSVYIDTLYILDVATLTWSQGGKHQPRLGAACSVSGDYLLVWGGTSVDNTGIPALMAETPARNTRNPQDHSALTYQEYYAPDSTPNNSQWIQNKINALQAEANRLQAILHP

Secondary structure (DSSP, 8-state):
-----------------PPPPPPEES-EEEEETTTEEEEE--EETTEEEEE---EEEEESSS---TTS--EEE--SS---GGGS-SS-EEEE-TTSSEEEEEE-SSSS-EEEEEETTTTEEEEPP------TT----EEEEEETTTTEEEEEEE----EEEEEEEETTEEEEEEEEEE-TTS-EEPPP-------S-TT----------PPP-S-S-HHHHHHHHHHHHHHHHHHHHHHH--

Organism: NCBI:txid64524

pLDDT: mean 76.84, std 17.59, range [30.97, 97.38]

InterPro domains:
  IPR015915 Kelch-type beta-propeller [G3DSA:2.120.10.80] (11-221)
  IPR015915 Kelch-type beta-propeller [SSF117281] (13-182)

Radius of gyration: 23.47 Å; Cα contacts (8 Å, |Δi|>4): 343; chains: 1; bounding box: 52×51×83 Å

Solvent-accessible surface area (backbone atoms only — not comparable to full-atom values): 15355 Å² total; per-residue (Å²): 141,83,86,80,80,82,79,79,76,75,76,78,74,75,78,74,77,54,72,63,84,77,78,50,46,54,45,24,52,47,68,49,91,80,38,32,42,35,41,37,29,3,21,35,81,92,41,74,88,45,60,34,75,51,43,36,36,33,54,57,77,58,89,67,54,93,90,59,58,63,35,40,73,61,81,50,61,82,70,56,76,83,61,52,36,48,69,36,45,49,45,73,40,95,84,72,42,33,40,39,37,44,36,66,70,53,94,57,51,44,46,34,35,37,30,68,84,77,46,38,75,43,78,52,78,78,78,70,82,69,68,98,82,63,80,64,36,68,46,74,45,73,40,78,93,76,73,42,79,42,77,55,68,86,47,84,33,60,48,82,53,48,72,51,74,58,91,94,38,80,48,74,48,82,43,49,28,55,47,102,84,69,48,79,44,86,76,78,92,69,87,83,83,81,68,97,56,95,80,75,78,80,81,78,83,81,82,86,79,82,82,76,74,98,56,98,63,57,67,63,56,53,49,51,50,53,51,52,53,51,53,51,53,52,54,54,51,53,69,76,61,118

Nearest PDB structures (foldseek):
  7mx5-assembly2_B  TM=4.805E-01  e=2.197E-02  Acinetobacter baumannii
  6pnv-assembly1_A  TM=5.670E-01  e=1.201E-01  Salmonella enterica subsp. enterica serovar Typhimurium str. LT2-4
  2ivz-assembly4_D  TM=4.330E-01  e=4.997E-02  Escherichia coli
  8q9t-assembly1_C  TM=4.532E-01  e=1.201E-01  Saccharomyces cerevisiae
  8eec-assembly1_A  TM=3.062E-01  e=1.412E+00  Homo sapiens